Protein AF-0000000085121714 (afdb_homodimer)

Structure (mmCIF, N/CA/C/O backbone):
data_AF-0000000085121714-model_v1
#
loop_
_entity.id
_entity.type
_entity.pdbx_description
1 polymer 'DUF998 domain-containing protein'
#
loop_
_atom_site.group_PDB
_atom_site.id
_atom_site.type_symbol
_atom_site.label_atom_id
_atom_site.label_alt_id
_atom_site.label_comp_id
_atom_site.label_asym_id
_atom_site.label_entity_id
_atom_site.label_seq_id
_atom_site.pdbx_PDB_ins_code
_atom_site.Cartn_x
_atom_site.Cartn_y
_atom_site.Cartn_z
_atom_site.occupancy
_atom_site.B_iso_or_equiv
_atom_site.auth_seq_id
_atom_site.auth_comp_id
_atom_site.auth_asym_id
_atom_site.auth_atom_id
_atom_site.pdbx_PDB_model_num
ATOM 1 N N . MET A 1 1 ? -0.936 16 -0.662 1 91.62 1 MET A N 1
ATOM 2 C CA . MET A 1 1 ? -2.375 16.172 -0.835 1 91.62 1 MET A CA 1
ATOM 3 C C . MET A 1 1 ? -2.844 15.547 -2.146 1 91.62 1 MET A C 1
ATOM 5 O O . MET A 1 1 ? -3.908 14.93 -2.199 1 91.62 1 MET A O 1
ATOM 9 N N . MET A 1 2 ? -2.055 15.445 -3.131 1 93.56 2 MET A N 1
ATOM 10 C CA . MET A 1 2 ? -2.457 14.922 -4.438 1 93.56 2 MET A CA 1
ATOM 11 C C . MET A 1 2 ? -2.818 13.445 -4.348 1 93.56 2 MET A C 1
ATOM 13 O O . MET A 1 2 ? -3.848 13.023 -4.875 1 93.56 2 MET A O 1
ATOM 17 N N . LEU A 1 3 ? -2.064 12.688 -3.68 1 96.44 3 LEU A N 1
ATOM 18 C CA . LEU A 1 3 ? -2.32 11.258 -3.557 1 96.44 3 LEU A CA 1
ATOM 19 C C . LEU A 1 3 ? -3.598 11 -2.764 1 96.44 3 LEU A C 1
ATOM 21 O O . LEU A 1 3 ? -4.363 10.094 -3.09 1 96.44 3 LEU A O 1
ATOM 25 N N . ILE A 1 4 ? -3.83 11.758 -1.799 1 98.06 4 ILE A N 1
ATOM 26 C CA . ILE A 1 4 ? -5.008 11.609 -0.951 1 98.06 4 ILE A CA 1
ATOM 27 C C . ILE A 1 4 ? -6.266 11.938 -1.748 1 98.06 4 ILE A C 1
ATOM 29 O O . ILE A 1 4 ? -7.262 11.219 -1.677 1 98.06 4 ILE A O 1
ATOM 33 N N . LEU A 1 5 ? -6.211 12.992 -2.535 1 97.81 5 LEU A N 1
ATOM 34 C CA . LEU A 1 5 ? -7.344 13.367 -3.371 1 97.81 5 LEU A CA 1
ATOM 35 C C . LEU A 1 5 ? -7.59 12.328 -4.457 1 97.81 5 LEU A C 1
ATOM 37 O O . LEU A 1 5 ? -8.742 12.039 -4.797 1 97.81 5 LEU A O 1
ATOM 41 N N . ALA A 1 6 ? -6.523 11.82 -5.023 1 98.19 6 ALA A N 1
ATOM 42 C CA . ALA A 1 6 ? -6.66 10.734 -5.988 1 98.19 6 ALA A CA 1
ATOM 43 C C . ALA A 1 6 ? -7.352 9.523 -5.355 1 98.19 6 ALA A C 1
ATOM 45 O O . ALA A 1 6 ? -8.188 8.883 -5.992 1 98.19 6 ALA A O 1
ATOM 46 N N . ALA A 1 7 ? -6.953 9.242 -4.145 1 98.56 7 ALA A N 1
ATOM 47 C CA . ALA A 1 7 ? -7.566 8.133 -3.418 1 98.56 7 ALA A CA 1
ATOM 48 C C . ALA A 1 7 ? -9.062 8.359 -3.236 1 98.56 7 ALA A C 1
ATOM 50 O O . ALA A 1 7 ? -9.867 7.453 -3.457 1 98.56 7 ALA A O 1
ATOM 51 N N . LEU A 1 8 ? -9.438 9.547 -2.818 1 98.56 8 LEU A N 1
ATOM 52 C CA . LEU A 1 8 ? -10.852 9.875 -2.648 1 98.56 8 LEU A CA 1
ATOM 53 C C . LEU A 1 8 ? -11.609 9.711 -3.961 1 98.56 8 LEU A C 1
ATOM 55 O O . LEU A 1 8 ? -12.719 9.18 -3.975 1 98.56 8 LEU A O 1
ATOM 59 N N . LEU A 1 9 ? -11.016 10.164 -5 1 98.69 9 LEU A N 1
ATOM 60 C CA . LEU A 1 9 ? -11.625 10.031 -6.316 1 98.69 9 LEU A CA 1
ATOM 61 C C . LEU A 1 9 ? -11.805 8.562 -6.688 1 98.69 9 LEU A C 1
ATOM 63 O O . LEU A 1 9 ? -12.867 8.172 -7.184 1 98.69 9 LEU A O 1
ATOM 67 N N . MET A 1 10 ? -10.828 7.758 -6.465 1 98.81 10 MET A N 1
ATOM 68 C CA . MET A 1 10 ? -10.875 6.344 -6.824 1 98.81 10 MET A CA 1
ATOM 69 C C . MET A 1 10 ? -11.93 5.609 -6.004 1 98.81 10 MET A C 1
ATOM 71 O O . MET A 1 10 ? -12.672 4.777 -6.535 1 98.81 10 MET A O 1
ATOM 75 N N . VAL A 1 11 ? -12.023 5.926 -4.711 1 98.75 11 VAL A N 1
ATOM 76 C CA . VAL A 1 11 ? -13.039 5.336 -3.85 1 98.75 11 VAL A CA 1
ATOM 77 C C . VAL A 1 11 ? -14.43 5.754 -4.328 1 98.75 11 VAL A C 1
ATOM 79 O O . VAL A 1 11 ? -15.328 4.918 -4.441 1 98.75 11 VAL A O 1
ATOM 82 N N . THR A 1 12 ? -14.594 7.023 -4.676 1 98.88 12 THR A N 1
ATOM 83 C CA . THR A 1 12 ? -15.883 7.555 -5.109 1 98.88 12 THR A CA 1
ATOM 84 C C . THR A 1 12 ? -16.297 6.945 -6.449 1 98.88 12 THR A C 1
ATOM 86 O O . THR A 1 12 ? -17.453 6.555 -6.629 1 98.88 12 THR A O 1
ATOM 89 N N . VAL A 1 13 ? -15.375 6.863 -7.348 1 98.88 13 VAL A N 1
ATOM 90 C CA . VAL A 1 13 ? -15.656 6.277 -8.656 1 98.88 13 VAL A CA 1
ATOM 91 C C . VAL A 1 13 ? -16.016 4.801 -8.492 1 98.88 13 VAL A C 1
ATOM 93 O O . VAL A 1 13 ? -16.922 4.297 -9.156 1 98.88 13 VAL A O 1
ATOM 96 N N . SER A 1 14 ? -15.289 4.043 -7.637 1 98.88 14 SER A N 1
ATOM 97 C CA . SER A 1 14 ? -15.609 2.646 -7.355 1 98.88 14 SER A CA 1
ATOM 98 C C . SER A 1 14 ? -17.031 2.508 -6.812 1 98.88 14 SER A C 1
ATOM 100 O O . SER A 1 14 ? -17.781 1.618 -7.23 1 98.88 14 SER A O 1
ATOM 102 N N . ALA A 1 15 ? -17.375 3.398 -5.91 1 98.81 15 ALA A N 1
ATOM 103 C CA . ALA A 1 15 ? -18.703 3.377 -5.309 1 98.81 15 ALA A CA 1
ATOM 104 C C . ALA A 1 15 ? -19.781 3.645 -6.355 1 98.81 15 ALA A C 1
ATOM 106 O O . ALA A 1 15 ? -20.797 2.939 -6.414 1 98.81 15 ALA A O 1
ATOM 107 N N . LEU A 1 16 ? -19.547 4.645 -7.137 1 98.75 16 LEU A N 1
ATOM 108 C CA . LEU A 1 16 ? -20.516 4.996 -8.18 1 98.75 16 LEU A CA 1
ATOM 109 C C . LEU A 1 16 ? -20.672 3.859 -9.18 1 98.75 16 LEU A C 1
ATOM 111 O O . LEU A 1 16 ? -21.781 3.523 -9.578 1 98.75 16 LEU A O 1
ATOM 115 N N . LEU A 1 17 ? -19.562 3.287 -9.562 1 98.75 17 LEU A N 1
ATOM 116 C CA . LEU A 1 17 ? -19.594 2.172 -10.5 1 98.75 17 LEU A CA 1
ATOM 117 C C . LEU A 1 17 ? -20.375 0.998 -9.93 1 98.75 17 LEU A C 1
ATOM 119 O O . LEU A 1 17 ? -21.234 0.438 -10.609 1 98.75 17 LEU A O 1
ATOM 123 N N . ALA A 1 18 ? -20.078 0.591 -8.727 1 98.75 18 ALA A N 1
ATOM 124 C CA . ALA A 1 18 ? -20.766 -0.529 -8.094 1 98.75 18 ALA A CA 1
ATOM 125 C C . ALA A 1 18 ? -22.266 -0.231 -7.926 1 98.75 18 ALA A C 1
ATOM 127 O O . ALA A 1 18 ? -23.109 -1.103 -8.148 1 98.75 18 ALA A O 1
ATOM 128 N N . TYR A 1 19 ? -22.562 0.987 -7.543 1 98.56 19 TYR A N 1
ATOM 129 C CA . TYR A 1 19 ? -23.953 1.396 -7.328 1 98.56 19 TYR A CA 1
ATOM 130 C C . TYR A 1 19 ? -24.734 1.353 -8.625 1 98.56 19 TYR A C 1
ATOM 132 O O . TYR A 1 19 ? -25.844 0.795 -8.68 1 98.56 19 TYR A O 1
ATOM 140 N N . THR A 1 20 ? -24.188 1.951 -9.656 1 98.38 20 THR A N 1
ATOM 141 C CA . THR A 1 20 ? -24.891 2.059 -10.93 1 98.38 20 THR A CA 1
ATOM 142 C C . THR A 1 20 ? -25.062 0.686 -11.57 1 98.38 20 THR A C 1
ATOM 144 O O . THR A 1 20 ? -25.984 0.474 -12.359 1 98.38 20 THR A O 1
ATOM 147 N N . ARG A 1 21 ? -24.25 -0.31 -11.25 1 98.38 21 ARG A N 1
ATOM 148 C CA . ARG A 1 21 ? -24.344 -1.664 -11.789 1 98.38 21 ARG A CA 1
ATOM 149 C C . ARG A 1 21 ? -25.219 -2.547 -10.898 1 98.38 21 ARG A C 1
ATOM 151 O O . ARG A 1 21 ? -25.375 -3.738 -11.164 1 98.38 21 ARG A O 1
ATOM 158 N N . GLY A 1 22 ? -25.734 -1.967 -9.797 1 98.38 22 GLY A N 1
ATOM 159 C CA . GLY A 1 22 ? -26.625 -2.689 -8.906 1 98.38 22 GLY A CA 1
ATOM 160 C C . GLY A 1 22 ? -25.906 -3.703 -8.031 1 98.38 22 GLY A C 1
ATOM 161 O O . GLY A 1 22 ? -26.516 -4.66 -7.551 1 98.38 22 GLY A O 1
ATOM 162 N N . LEU A 1 23 ? -24.578 -3.523 -7.82 1 98.38 23 LEU A N 1
ATOM 163 C CA . LEU A 1 23 ? -23.766 -4.504 -7.113 1 98.38 23 LEU A CA 1
ATOM 164 C C . LEU A 1 23 ? -23.609 -4.125 -5.645 1 98.38 23 LEU A C 1
ATOM 166 O O . LEU A 1 23 ? -23.172 -4.945 -4.832 1 98.38 23 LEU A O 1
ATOM 170 N N . TRP A 1 24 ? -23.953 -2.953 -5.328 1 98.12 24 TRP A N 1
ATOM 171 C CA . TRP A 1 24 ? -23.625 -2.393 -4.023 1 98.12 24 TRP A CA 1
ATOM 172 C C . TRP A 1 24 ? -24.469 -1.155 -3.73 1 98.12 24 TRP A C 1
ATOM 174 O O . TRP A 1 24 ? -24.859 -0.431 -4.648 1 98.12 24 TRP A O 1
ATOM 184 N N . SER A 1 25 ? -24.781 -0.902 -2.543 1 98.38 25 SER A N 1
ATOM 185 C CA . SER A 1 25 ? -25.5 0.286 -2.098 1 98.38 25 SER A CA 1
ATOM 186 C C . SER A 1 25 ? -24.828 0.923 -0.889 1 98.38 25 SER A C 1
ATOM 188 O O . SER A 1 25 ? -24.406 0.223 0.038 1 98.38 25 SER A O 1
ATOM 190 N N . PRO A 1 26 ? -24.766 2.248 -0.904 1 97.94 26 PRO A N 1
ATOM 191 C CA . PRO A 1 26 ? -24.156 2.92 0.249 1 97.94 26 PRO A CA 1
ATOM 192 C C . PRO A 1 26 ? -25 2.791 1.516 1 97.94 26 PRO A C 1
ATOM 194 O O . PRO A 1 26 ? -24.469 2.906 2.625 1 97.94 26 PRO A O 1
ATOM 197 N N . TRP A 1 27 ? -26.234 2.547 1.36 1 97.62 27 TRP A N 1
ATOM 198 C CA . TRP A 1 27 ? -27.141 2.463 2.498 1 97.62 27 TRP A CA 1
ATOM 199 C C . TRP A 1 27 ? -26.969 1.146 3.244 1 97.62 27 TRP A C 1
ATOM 201 O O . TRP A 1 27 ? -27.031 1.106 4.477 1 97.62 27 TRP A O 1
ATOM 211 N N . HIS A 1 28 ? -26.703 0.068 2.615 1 97.56 28 HIS A N 1
ATOM 212 C CA . HIS A 1 28 ? -26.656 -1.251 3.236 1 97.56 28 HIS A CA 1
ATOM 213 C C . HIS A 1 28 ? -25.234 -1.781 3.301 1 97.56 28 HIS A C 1
ATOM 215 O O . HIS A 1 28 ? -24.938 -2.713 4.055 1 97.56 28 HIS A O 1
ATOM 221 N N . GLY A 1 29 ? -24.359 -1.196 2.588 1 97.88 29 GLY A N 1
ATOM 222 C CA . GLY A 1 29 ? -23.062 -1.803 2.404 1 97.88 29 GLY A CA 1
ATOM 223 C C . GLY A 1 29 ? -21.969 -1.133 3.223 1 97.88 29 GLY A C 1
ATOM 224 O O . GLY A 1 29 ? -22.25 -0.236 4.02 1 97.88 29 GLY A O 1
ATOM 225 N N . ALA A 1 30 ? -20.781 -1.691 3.135 1 98 30 ALA A N 1
ATOM 226 C CA . ALA A 1 30 ? -19.531 -1.128 3.629 1 98 30 ALA A CA 1
ATOM 227 C C . ALA A 1 30 ? -18.641 -0.68 2.477 1 98 30 ALA A C 1
ATOM 229 O O . ALA A 1 30 ? -18.672 -1.267 1.392 1 98 30 ALA A O 1
ATOM 230 N N . LEU A 1 31 ? -17.859 0.355 2.725 1 98.5 31 LEU A N 1
ATOM 231 C CA . LEU A 1 31 ? -16.922 0.751 1.677 1 98.5 31 LEU A CA 1
ATOM 232 C C . LEU A 1 31 ? -16 -0.405 1.305 1 98.5 31 LEU A C 1
ATOM 234 O O . LEU A 1 31 ? -15.664 -0.58 0.132 1 98.5 31 LEU A O 1
ATOM 238 N N . SER A 1 32 ? -15.602 -1.199 2.283 1 97.88 32 SER A N 1
ATOM 239 C CA . SER A 1 32 ? -14.656 -2.285 2.049 1 97.88 32 SER A CA 1
ATOM 240 C C . SER A 1 32 ? -15.266 -3.365 1.159 1 97.88 32 SER A C 1
ATOM 242 O O . SER A 1 32 ? -14.539 -4.188 0.593 1 97.88 32 SER A O 1
ATOM 244 N N . ASP A 1 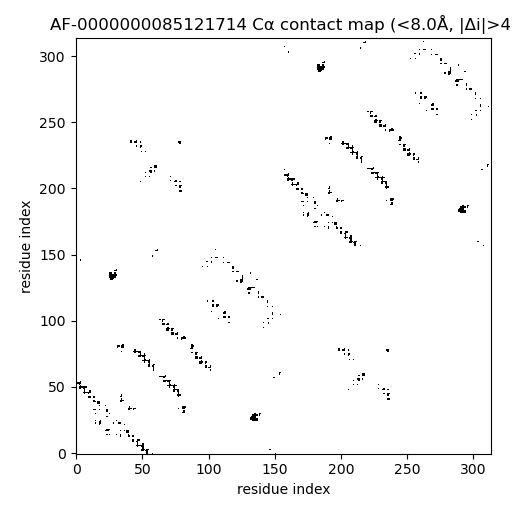33 ? -16.641 -3.41 0.97 1 98.56 33 ASP A N 1
ATOM 245 C CA . ASP A 1 33 ? -17.266 -4.281 -0.024 1 98.56 33 ASP A CA 1
ATOM 246 C C . ASP A 1 33 ? -16.688 -4.02 -1.416 1 98.56 33 ASP A C 1
ATOM 248 O O . ASP A 1 33 ? -16.562 -4.941 -2.219 1 98.56 33 ASP A O 1
ATOM 252 N N . LEU A 1 34 ? -16.406 -2.795 -1.667 1 98.69 34 LEU A N 1
ATOM 253 C CA . LEU A 1 34 ? -15.898 -2.377 -2.971 1 98.69 34 LEU A CA 1
ATOM 254 C C . LEU A 1 34 ? -14.539 -3.006 -3.254 1 98.69 34 LEU A C 1
ATOM 256 O O . LEU A 1 34 ? -14.109 -3.068 -4.41 1 98.69 34 LEU A O 1
ATOM 260 N N . GLY A 1 35 ? -13.883 -3.445 -2.182 1 98.44 35 GLY A N 1
ATOM 261 C CA . GLY A 1 35 ? -12.555 -4.023 -2.303 1 98.44 35 GLY A CA 1
ATOM 262 C C . GLY A 1 35 ? -12.57 -5.492 -2.67 1 98.44 35 GLY A C 1
ATOM 263 O O . GLY A 1 35 ? -11.523 -6.09 -2.918 1 98.44 35 GLY A O 1
ATOM 264 N N . VAL A 1 36 ? -13.766 -6.113 -2.752 1 98 36 VAL A N 1
ATOM 265 C CA . VAL A 1 36 ? -13.828 -7.531 -3.092 1 98 36 VAL A CA 1
ATOM 266 C C . VAL A 1 36 ? -14.781 -7.734 -4.266 1 98 36 VAL A C 1
ATOM 268 O O . VAL A 1 36 ? -14.898 -8.844 -4.793 1 98 36 VAL A O 1
ATOM 271 N N . ILE A 1 37 ? -15.477 -6.676 -4.695 1 98.19 37 ILE A N 1
ATOM 272 C CA . ILE A 1 37 ? -16.297 -6.715 -5.902 1 98.19 37 ILE A CA 1
ATOM 273 C C . ILE A 1 37 ? -15.391 -6.684 -7.137 1 98.19 37 ILE A C 1
ATOM 275 O O . ILE A 1 37 ? -14.562 -5.781 -7.285 1 98.19 37 ILE A O 1
ATOM 279 N N . GLN A 1 38 ? -15.562 -7.68 -7.996 1 97.25 38 GLN A N 1
ATOM 280 C CA . GLN A 1 38 ? -14.695 -7.887 -9.148 1 97.25 38 GLN A CA 1
ATOM 281 C C . GLN A 1 38 ? -14.547 -6.605 -9.961 1 97.25 38 GLN A C 1
ATOM 283 O O . GLN A 1 38 ? -13.445 -6.258 -10.383 1 97.25 38 GLN A O 1
ATOM 288 N N . GLU A 1 39 ? -15.586 -5.789 -10.148 1 97.88 39 GLU A N 1
ATOM 289 C CA . GLU A 1 39 ? -15.617 -4.617 -11.016 1 97.88 39 GLU A CA 1
ATOM 290 C C . GLU A 1 39 ? -14.852 -3.449 -10.398 1 97.88 39 GLU A C 1
ATOM 292 O O . GLU A 1 39 ? -14.367 -2.572 -11.117 1 97.88 39 GLU A O 1
ATOM 297 N N . THR A 1 40 ? -14.75 -3.508 -9.062 1 98.62 40 THR A N 1
ATOM 298 C CA . THR A 1 40 ? -14.258 -2.285 -8.438 1 98.62 40 THR A CA 1
ATOM 299 C C . THR A 1 40 ? -13 -2.566 -7.613 1 98.62 40 THR A C 1
ATOM 301 O O . THR A 1 40 ? -12.289 -1.64 -7.223 1 98.62 40 THR A O 1
ATOM 304 N N . ARG A 1 41 ? -12.672 -3.809 -7.32 1 98.12 41 ARG A N 1
ATOM 305 C CA . ARG A 1 41 ? -11.688 -4.164 -6.309 1 98.12 41 ARG A CA 1
ATOM 306 C C . ARG A 1 41 ? -10.32 -3.576 -6.645 1 98.12 41 ARG A C 1
ATOM 308 O O . ARG A 1 41 ? -9.625 -3.074 -5.762 1 98.12 41 ARG A O 1
ATOM 315 N N . LEU A 1 42 ? -9.93 -3.623 -7.91 1 98.12 42 LEU A N 1
ATOM 316 C CA . LEU A 1 42 ? -8.609 -3.1 -8.258 1 98.12 42 LEU A CA 1
ATOM 317 C C . LEU A 1 42 ? -8.547 -1.593 -8.031 1 98.12 42 LEU A C 1
ATOM 319 O O . LEU A 1 42 ? -7.617 -1.094 -7.398 1 98.12 42 LEU A O 1
ATOM 323 N N . LEU A 1 43 ? -9.492 -0.876 -8.578 1 98.56 43 LEU A N 1
ATOM 324 C CA . LEU A 1 43 ? -9.523 0.578 -8.469 1 98.56 43 LEU A CA 1
ATOM 325 C C . LEU A 1 43 ? -9.617 1.01 -7.012 1 98.56 43 LEU A C 1
ATOM 327 O O . LEU A 1 43 ? -8.875 1.89 -6.57 1 98.56 43 LEU A O 1
ATOM 331 N N . PHE A 1 44 ? -10.555 0.414 -6.254 1 98.88 44 PHE A N 1
ATOM 332 C CA . PHE A 1 44 ? -10.781 0.748 -4.852 1 98.88 44 PHE A CA 1
ATOM 333 C C . PHE A 1 44 ? -9.523 0.497 -4.023 1 98.88 44 PHE A C 1
ATOM 335 O O . PHE A 1 44 ? -9.055 1.385 -3.309 1 98.88 44 PHE A O 1
ATOM 342 N N . ASN A 1 45 ? -8.906 -0.664 -4.148 1 98.81 45 ASN A N 1
ATOM 343 C CA . ASN A 1 45 ? -7.766 -1.047 -3.324 1 98.81 45 ASN A CA 1
ATOM 344 C C . ASN A 1 45 ? -6.512 -0.265 -3.705 1 98.81 45 ASN A C 1
ATOM 346 O O . ASN A 1 45 ? -5.695 0.065 -2.842 1 98.81 45 ASN A O 1
ATOM 350 N N . THR A 1 46 ? -6.355 0.003 -5 1 98.69 46 THR A N 1
ATOM 351 C CA . THR A 1 46 ? -5.262 0.875 -5.418 1 98.69 46 THR A CA 1
ATOM 352 C C . THR A 1 46 ? -5.402 2.258 -4.789 1 98.69 46 THR A C 1
ATOM 354 O O . THR A 1 46 ? -4.414 2.848 -4.352 1 98.69 46 THR A O 1
ATOM 357 N N . GLY A 1 47 ? -6.621 2.75 -4.762 1 98.81 47 GLY A N 1
ATOM 358 C CA . GLY A 1 47 ? -6.883 4.027 -4.113 1 98.81 47 GLY A CA 1
ATOM 359 C C . GLY A 1 47 ? -6.523 4.031 -2.641 1 98.81 47 GLY A C 1
ATOM 360 O O . GLY A 1 47 ? -5.949 5 -2.141 1 98.81 47 GLY A O 1
ATOM 361 N N . LEU A 1 48 ? -6.84 2.973 -1.953 1 98.88 48 LEU A N 1
ATOM 362 C CA . LEU A 1 48 ? -6.527 2.895 -0.53 1 98.88 48 LEU A CA 1
ATOM 363 C C . LEU A 1 48 ? -5.02 2.93 -0.301 1 98.88 48 LEU A C 1
ATOM 365 O O . LEU A 1 48 ? -4.543 3.596 0.622 1 98.88 48 LEU A O 1
ATOM 369 N N . VAL A 1 49 ? -4.285 2.223 -1.116 1 98.81 49 VAL A N 1
ATOM 370 C CA . VAL A 1 49 ? -2.832 2.189 -0.969 1 98.81 49 VAL A CA 1
ATOM 371 C C . VAL A 1 49 ? -2.252 3.574 -1.25 1 98.81 49 VAL A C 1
ATOM 373 O O . VAL A 1 49 ? -1.437 4.082 -0.476 1 98.81 49 VAL A O 1
ATOM 376 N N . LEU A 1 50 ? -2.721 4.242 -2.307 1 98.56 50 LEU A N 1
ATOM 377 C CA . LEU A 1 50 ? -2.25 5.586 -2.635 1 98.56 50 LEU A CA 1
ATOM 378 C C . LEU A 1 50 ? -2.602 6.57 -1.527 1 98.56 50 LEU A C 1
ATOM 380 O O . LEU A 1 50 ? -1.773 7.398 -1.142 1 98.56 50 LEU A O 1
ATOM 384 N N . GLY A 1 51 ? -3.83 6.488 -1.109 1 98.75 51 GLY A N 1
ATOM 385 C CA . GLY A 1 51 ? -4.234 7.344 -0.003 1 98.75 51 GLY A CA 1
ATOM 386 C C . GLY A 1 51 ? -3.4 7.137 1.246 1 98.75 51 GLY A C 1
ATOM 387 O O . GLY A 1 51 ? -3.027 8.102 1.916 1 98.75 51 GLY A O 1
ATOM 388 N N . GLY A 1 52 ? -3.188 5.82 1.587 1 98.75 52 GLY A N 1
ATOM 389 C CA . GLY A 1 52 ? -2.328 5.512 2.719 1 98.75 52 GLY A CA 1
ATOM 390 C C . GLY A 1 52 ? -0.937 6.105 2.592 1 98.75 52 GLY A C 1
ATOM 391 O O . GLY A 1 52 ? -0.405 6.664 3.551 1 98.75 52 GLY A O 1
ATOM 392 N N . ILE A 1 53 ? -0.346 6.012 1.418 1 98.25 53 ILE A N 1
ATOM 393 C CA . ILE A 1 53 ? 0.958 6.609 1.153 1 98.25 53 ILE A CA 1
ATOM 394 C C . ILE A 1 53 ? 0.882 8.125 1.342 1 98.25 53 ILE A C 1
ATOM 396 O O . ILE A 1 53 ? 1.755 8.719 1.976 1 98.25 53 ILE A O 1
ATOM 400 N N . GLY A 1 54 ? -0.122 8.727 0.774 1 98.06 54 GLY A N 1
ATOM 401 C CA . GLY A 1 54 ? -0.292 10.164 0.925 1 98.06 54 GLY A CA 1
ATOM 402 C C . GLY A 1 54 ? -0.367 10.609 2.373 1 98.06 54 GLY A C 1
ATOM 403 O O . GLY A 1 54 ? 0.282 11.586 2.766 1 98.06 54 GLY A O 1
ATOM 404 N N . ILE A 1 55 ? -1.159 9.891 3.146 1 98.19 55 ILE A N 1
ATOM 405 C CA . ILE A 1 55 ? -1.337 10.242 4.551 1 98.19 55 ILE A CA 1
ATOM 406 C C . ILE A 1 55 ? -0.025 10.031 5.305 1 98.19 55 ILE A C 1
ATOM 408 O O . ILE A 1 55 ? 0.339 10.828 6.168 1 98.19 55 ILE A O 1
ATOM 412 N N . THR A 1 56 ? 0.699 8.992 5.016 1 97.44 56 THR A N 1
ATOM 413 C CA . THR A 1 56 ? 1.965 8.719 5.691 1 97.44 56 THR A CA 1
ATOM 414 C C . THR A 1 56 ? 2.994 9.797 5.359 1 97.44 56 THR A C 1
ATOM 416 O O . THR A 1 56 ? 3.783 10.195 6.215 1 97.44 56 THR A O 1
ATOM 419 N N . LEU A 1 57 ? 3.021 10.25 4.094 1 96.19 57 LEU A N 1
ATOM 420 C CA . LEU A 1 57 ? 3.928 11.328 3.715 1 96.19 57 LEU A CA 1
ATOM 421 C C . LEU A 1 57 ? 3.604 12.602 4.48 1 96.19 57 LEU A C 1
ATOM 423 O O . LEU A 1 57 ? 4.508 13.297 4.953 1 96.19 57 LEU A O 1
ATOM 427 N N . TYR A 1 58 ? 2.32 12.914 4.574 1 95.62 58 TYR A N 1
ATOM 428 C CA . TYR A 1 58 ? 1.888 14.039 5.395 1 95.62 58 TYR A CA 1
ATOM 429 C C . TYR A 1 58 ? 2.375 13.883 6.828 1 95.62 58 TYR A C 1
ATOM 431 O O . TYR A 1 58 ? 2.898 14.836 7.418 1 95.62 58 TYR A O 1
ATOM 439 N N . ALA A 1 59 ? 2.148 12.688 7.383 1 94.81 59 ALA A N 1
ATOM 440 C CA . ALA A 1 59 ? 2.533 12.406 8.766 1 94.81 59 ALA A CA 1
ATOM 441 C C . ALA A 1 59 ? 4.031 12.609 8.969 1 94.81 59 ALA A C 1
ATOM 443 O O . ALA A 1 59 ? 4.453 13.148 10 1 94.81 59 ALA A O 1
ATOM 444 N N . ALA A 1 60 ? 4.816 12.18 8.062 1 91.62 60 ALA A N 1
ATOM 445 C CA . ALA A 1 60 ? 6.27 12.289 8.156 1 91.62 60 ALA A CA 1
ATOM 446 C C . ALA A 1 60 ? 6.711 13.75 8.141 1 91.62 60 ALA A C 1
ATOM 448 O O . ALA A 1 60 ? 7.66 14.133 8.828 1 91.62 60 ALA A O 1
ATOM 449 N N . THR A 1 61 ? 6.066 14.492 7.34 1 87.94 61 THR A N 1
ATOM 450 C CA . THR A 1 61 ? 6.422 15.906 7.223 1 87.94 61 THR A CA 1
ATOM 451 C C . THR A 1 61 ? 6.059 16.656 8.492 1 87.94 61 THR A C 1
ATOM 453 O O . THR A 1 61 ? 6.746 17.609 8.875 1 87.94 61 THR A O 1
ATOM 456 N N . CYS A 1 62 ? 5.023 16.188 9.219 1 89.25 62 CYS A N 1
ATOM 457 C CA . CYS A 1 62 ? 4.488 16.953 10.344 1 89.25 62 CYS A CA 1
ATOM 458 C C . CYS A 1 62 ? 4.887 16.312 11.664 1 89.25 62 CYS A C 1
ATOM 460 O O . CYS A 1 62 ? 4.676 16.891 12.734 1 89.25 62 CYS A O 1
ATOM 462 N N . GLY A 1 63 ? 5.527 15.211 11.57 1 88.75 63 GLY A N 1
ATOM 463 C CA . GLY A 1 63 ? 5.797 14.477 12.805 1 88.75 63 GLY A CA 1
ATOM 464 C C . GLY A 1 63 ? 4.539 14.016 13.508 1 88.75 63 GLY A C 1
ATOM 465 O O . GLY A 1 63 ? 4.449 14.078 14.734 1 88.75 63 GLY A O 1
ATOM 466 N N . ALA A 1 64 ? 3.525 13.617 12.812 1 93.12 64 ALA A N 1
ATOM 467 C CA . ALA A 1 64 ? 2.213 13.258 13.352 1 93.12 64 ALA A CA 1
ATOM 468 C C . ALA A 1 64 ? 2.045 11.742 13.422 1 93.12 64 ALA A C 1
ATOM 470 O O . ALA A 1 64 ? 1.602 11.117 12.461 1 93.12 64 ALA A O 1
ATOM 471 N N . LEU A 1 65 ? 2.236 11.156 14.523 1 95.25 65 LEU A N 1
ATOM 472 C CA . LEU A 1 65 ? 2.285 9.711 14.703 1 95.25 65 LEU A CA 1
ATOM 473 C C . LEU A 1 65 ? 0.914 9.086 14.477 1 95.25 65 LEU A C 1
ATOM 475 O O . LEU A 1 65 ? 0.812 7.977 13.938 1 95.25 65 LEU A O 1
ATOM 479 N N . LEU A 1 66 ? -0.091 9.75 14.906 1 97.5 66 LEU A N 1
ATOM 480 C CA . LEU A 1 66 ? -1.438 9.211 14.734 1 97.5 66 LEU A CA 1
ATOM 481 C C . LEU A 1 66 ? -1.807 9.125 13.258 1 97.5 66 LEU A C 1
ATOM 483 O O . LEU A 1 66 ? -2.447 8.164 12.828 1 97.5 66 LEU A O 1
ATOM 487 N N . TRP A 1 67 ? -1.373 10.109 12.461 1 97.62 67 TRP A N 1
ATOM 488 C CA . TRP A 1 67 ? -1.602 10.055 11.023 1 97.62 67 TRP A CA 1
ATOM 489 C C . TRP A 1 67 ? -0.747 8.969 10.375 1 97.62 67 TRP A C 1
ATOM 491 O O . TRP A 1 67 ? -1.162 8.336 9.398 1 97.62 67 TRP A O 1
ATOM 501 N N . LEU A 1 68 ? 0.42 8.758 10.922 1 97.38 68 LEU A N 1
ATOM 502 C CA . LEU A 1 68 ? 1.247 7.656 10.43 1 97.38 68 LEU A CA 1
ATOM 503 C C . LEU A 1 68 ? 0.538 6.32 10.602 1 97.38 68 LEU A C 1
ATOM 505 O O . LEU A 1 68 ? 0.534 5.488 9.695 1 97.38 68 LEU A O 1
ATOM 509 N N . ALA A 1 69 ? -0.046 6.133 11.742 1 98.12 69 ALA A N 1
ATOM 510 C CA . ALA A 1 69 ? -0.799 4.91 12.016 1 98.12 69 ALA A CA 1
ATOM 511 C C . ALA A 1 69 ? -2.002 4.789 11.078 1 98.12 69 ALA A C 1
ATOM 513 O O . ALA A 1 69 ? -2.266 3.719 10.531 1 98.12 69 ALA A O 1
ATOM 514 N N . ALA A 1 70 ? -2.695 5.883 10.898 1 98.62 70 ALA A N 1
ATOM 515 C CA . ALA A 1 70 ? -3.869 5.895 10.031 1 98.62 70 ALA A CA 1
ATOM 516 C C . ALA A 1 70 ? -3.486 5.59 8.586 1 98.62 70 ALA A C 1
ATOM 518 O O . ALA A 1 70 ? -4.113 4.75 7.934 1 98.62 70 ALA A O 1
ATOM 519 N N . GLY A 1 71 ? -2.439 6.27 8.133 1 98.62 71 GLY A N 1
ATOM 520 C CA . GLY A 1 71 ? -2.006 6.074 6.758 1 98.62 71 GLY A CA 1
ATOM 521 C C . GLY A 1 71 ? -1.515 4.668 6.48 1 98.62 71 GLY A C 1
ATOM 522 O O . GLY A 1 71 ? -1.848 4.078 5.449 1 98.62 71 GLY A O 1
ATOM 523 N N . THR A 1 72 ? -0.708 4.121 7.398 1 98.5 72 THR A N 1
ATOM 524 C CA . THR A 1 72 ? -0.21 2.758 7.246 1 98.5 72 THR A CA 1
ATOM 525 C C . THR A 1 72 ? -1.361 1.756 7.258 1 98.5 72 THR A C 1
ATOM 527 O O . THR A 1 72 ? -1.399 0.836 6.441 1 98.5 72 THR A O 1
ATOM 530 N N . SER A 1 73 ? -2.295 1.918 8.164 1 98.81 73 SER A N 1
ATOM 531 C CA . SER A 1 73 ? -3.453 1.034 8.242 1 98.81 73 SER A CA 1
ATOM 532 C C . SER A 1 73 ? -4.277 1.093 6.961 1 98.81 73 SER A C 1
ATOM 534 O O . SER A 1 73 ? -4.695 0.058 6.438 1 98.81 73 SER A O 1
ATOM 536 N N . LEU A 1 74 ? -4.484 2.291 6.465 1 98.88 74 LEU A N 1
ATOM 537 C CA . LEU A 1 74 ? -5.266 2.455 5.242 1 98.88 74 LEU A CA 1
ATOM 538 C C . LEU A 1 74 ? -4.605 1.734 4.07 1 98.88 74 LEU A C 1
ATOM 540 O O . LEU A 1 74 ? -5.277 1.042 3.305 1 98.88 74 LEU A O 1
ATOM 544 N N . ALA A 1 75 ? -3.314 1.905 3.92 1 98.81 75 ALA A N 1
ATOM 545 C CA . ALA A 1 75 ? -2.59 1.232 2.844 1 98.81 75 ALA A CA 1
ATOM 546 C C . ALA A 1 75 ? -2.709 -0.284 2.965 1 98.81 75 ALA A C 1
ATOM 548 O O . ALA A 1 75 ? -2.92 -0.979 1.969 1 98.81 75 ALA A O 1
ATOM 549 N N . LEU A 1 76 ? -2.615 -0.78 4.16 1 98.81 76 LEU A N 1
ATOM 550 C CA . LEU A 1 76 ? -2.66 -2.221 4.383 1 98.81 76 LEU A CA 1
ATOM 551 C C . LEU A 1 76 ? -4.055 -2.771 4.105 1 98.81 76 LEU A C 1
ATOM 553 O O . LEU A 1 76 ? -4.195 -3.91 3.652 1 98.81 76 LEU A O 1
ATOM 557 N N . ILE A 1 77 ? -5.031 -2.002 4.332 1 98.75 77 ILE A N 1
ATOM 558 C CA . ILE A 1 77 ? -6.395 -2.42 4.027 1 98.75 77 ILE A CA 1
ATOM 559 C C . ILE A 1 77 ? -6.531 -2.691 2.531 1 98.75 77 ILE A C 1
ATOM 561 O O . ILE A 1 77 ? -7.301 -3.564 2.119 1 98.75 77 ILE A O 1
ATOM 565 N N . GLY A 1 78 ? -5.77 -2.012 1.717 1 98.31 78 GLY A N 1
ATOM 566 C CA . GLY A 1 78 ? -5.805 -2.23 0.279 1 98.31 78 GLY A CA 1
ATOM 567 C C . GLY A 1 78 ? -5.379 -3.631 -0.121 1 98.31 78 GLY A C 1
ATOM 568 O O . GLY A 1 78 ? -5.746 -4.113 -1.195 1 98.31 78 GLY A O 1
ATOM 569 N N . VAL A 1 79 ? -4.652 -4.285 0.736 1 97.62 79 VAL A N 1
ATOM 570 C CA . VAL A 1 79 ? -4.164 -5.629 0.435 1 97.62 79 VAL A CA 1
ATOM 571 C C . VAL A 1 79 ? -4.891 -6.648 1.305 1 97.62 79 VAL A C 1
ATOM 573 O O . VAL A 1 79 ? -5.152 -7.773 0.866 1 97.62 79 VAL A O 1
ATOM 576 N N . VAL A 1 80 ? -5.105 -6.262 2.551 1 98.12 80 VAL A N 1
ATOM 577 C CA . VAL A 1 80 ? -5.848 -7.113 3.471 1 98.12 80 VAL A CA 1
ATOM 578 C C . VAL A 1 80 ? -7.344 -6.828 3.346 1 98.12 80 VAL A C 1
ATOM 580 O O . VAL A 1 80 ? -7.926 -6.145 4.195 1 98.12 80 VAL A O 1
ATOM 583 N N . THR A 1 81 ? -7.934 -7.398 2.348 1 97.81 81 THR A N 1
ATOM 584 C CA . THR A 1 81 ? -9.328 -7.102 2.037 1 97.81 81 THR A CA 1
ATOM 585 C C . THR A 1 81 ? -10.266 -7.785 3.031 1 97.81 81 THR A C 1
ATOM 587 O O . THR A 1 81 ? -9.805 -8.414 3.988 1 97.81 81 THR A O 1
ATOM 590 N N . GLU A 1 82 ? -11.523 -7.574 2.793 1 96.56 82 GLU A N 1
ATOM 591 C CA . GLU A 1 82 ? -12.508 -8.07 3.75 1 96.56 82 GLU A CA 1
ATOM 592 C C . GLU A 1 82 ? -12.57 -9.594 3.742 1 96.56 82 GLU A C 1
ATOM 594 O O . GLU A 1 82 ? -13.109 -10.203 4.668 1 96.56 82 GLU A O 1
ATOM 599 N N . ASP A 1 83 ? -11.945 -10.227 2.67 1 94.88 83 ASP A N 1
ATOM 600 C CA . ASP A 1 83 ? -11.828 -11.68 2.66 1 94.88 83 ASP A CA 1
ATOM 601 C C . ASP A 1 83 ? -11.031 -12.172 3.867 1 94.88 83 ASP A C 1
ATOM 603 O O . ASP A 1 83 ? -11.164 -13.328 4.273 1 94.88 83 ASP A O 1
ATOM 607 N N . TYR A 1 84 ? -10.18 -11.328 4.363 1 95.75 84 TYR A N 1
ATOM 608 C CA . TYR A 1 84 ? -9.453 -11.609 5.598 1 95.75 84 TYR A CA 1
ATOM 609 C C . TYR A 1 84 ? -10.133 -10.945 6.789 1 95.75 84 TYR A C 1
ATOM 611 O O . TYR A 1 84 ? -9.711 -9.875 7.234 1 95.75 84 TYR A O 1
ATOM 619 N N . THR A 1 85 ? -11.078 -11.531 7.359 1 95.44 85 THR A N 1
ATOM 620 C CA . THR A 1 85 ? -12.078 -10.969 8.258 1 95.44 85 THR A CA 1
ATOM 621 C C . THR A 1 85 ? -11.414 -10.273 9.445 1 95.44 85 THR A C 1
ATOM 623 O O . THR A 1 85 ? -11.352 -9.039 9.492 1 95.44 85 THR A O 1
ATOM 626 N N . THR A 1 86 ? -10.75 -10.992 10.32 1 96.88 86 THR A N 1
ATOM 627 C CA . THR A 1 86 ? -10.234 -10.438 11.57 1 96.88 86 THR A CA 1
ATOM 628 C C . THR A 1 86 ? -9.125 -9.422 11.289 1 96.88 86 THR A C 1
ATOM 630 O O . THR A 1 86 ? -9.18 -8.289 11.766 1 96.88 86 THR A O 1
ATOM 633 N N . PRO A 1 87 ? -8.133 -9.781 10.445 1 97.31 87 PRO A N 1
ATOM 634 C CA . PRO A 1 87 ? -7.094 -8.789 10.172 1 97.31 87 PRO A CA 1
ATOM 635 C C . PRO A 1 87 ? -7.645 -7.512 9.547 1 97.31 87 PRO A C 1
ATOM 637 O O . PRO A 1 87 ? -7.203 -6.41 9.883 1 97.31 87 PRO A O 1
ATOM 640 N N . HIS A 1 88 ? -8.586 -7.676 8.633 1 97.62 88 HIS A N 1
ATOM 641 C CA . HIS A 1 88 ? -9.188 -6.52 7.984 1 97.62 88 HIS A CA 1
ATOM 642 C C . HIS A 1 88 ? -9.898 -5.629 9 1 97.62 88 HIS A C 1
ATOM 644 O O . HIS A 1 88 ? -9.734 -4.406 8.969 1 9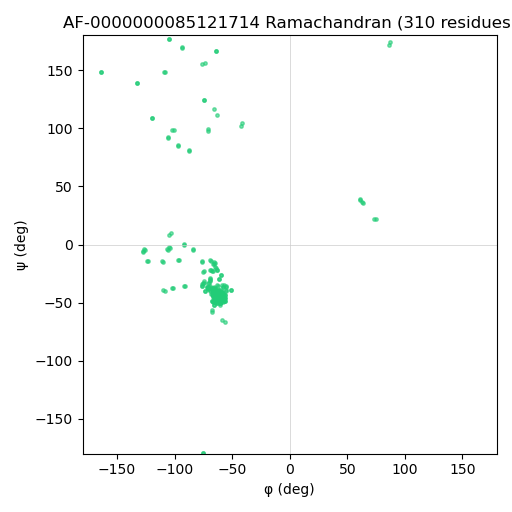7.62 88 HIS A O 1
ATOM 650 N N . PHE A 1 89 ? -10.617 -6.25 9.875 1 97.31 89 PHE A N 1
ATOM 651 C CA . PHE A 1 89 ? -11.359 -5.508 10.891 1 97.31 89 PHE A CA 1
ATOM 652 C C . PHE A 1 89 ? -10.414 -4.719 11.781 1 97.31 89 PHE A C 1
ATOM 654 O O . PHE A 1 89 ? -10.672 -3.555 12.102 1 97.31 89 PHE A O 1
ATOM 661 N N . LEU A 1 90 ? -9.344 -5.297 12.203 1 98.06 90 LEU A N 1
ATOM 662 C CA . LEU A 1 90 ? -8.383 -4.645 13.086 1 98.06 90 LEU A CA 1
ATOM 663 C C . LEU A 1 90 ? -7.711 -3.467 12.383 1 98.06 90 LEU A C 1
ATOM 665 O O . LEU A 1 90 ? -7.488 -2.42 13 1 98.06 90 LEU A O 1
ATOM 669 N N . LEU A 1 91 ? -7.379 -3.637 11.148 1 98.56 91 LEU A N 1
ATOM 670 C CA . LEU A 1 91 ? -6.777 -2.551 10.375 1 98.56 91 LEU A CA 1
ATOM 671 C C . LEU A 1 91 ? -7.77 -1.409 10.18 1 98.56 91 LEU A C 1
ATOM 673 O O . LEU A 1 91 ? -7.402 -0.237 10.281 1 98.56 91 LEU A O 1
ATOM 677 N N . ALA A 1 92 ? -9.023 -1.774 9.891 1 98 92 ALA A N 1
ATOM 678 C CA . ALA A 1 92 ? -10.062 -0.755 9.742 1 98 92 ALA A CA 1
ATOM 679 C C . ALA A 1 92 ? -10.258 0.02 11.039 1 98 92 ALA A C 1
ATOM 681 O O . ALA A 1 92 ? -10.352 1.25 11.031 1 98 92 ALA A O 1
ATOM 682 N N . LEU A 1 93 ? -10.297 -0.698 12.102 1 97.56 93 LEU A N 1
ATOM 683 C CA . LEU A 1 93 ? -10.414 -0.07 13.414 1 97.56 93 LEU A CA 1
ATOM 684 C C . LEU A 1 93 ? -9.25 0.874 13.672 1 97.56 93 LEU A C 1
ATOM 686 O O . LEU A 1 93 ? -9.445 1.997 14.141 1 97.56 93 LEU A O 1
ATOM 690 N N . ALA A 1 94 ? -8.078 0.456 13.422 1 98.5 94 ALA A N 1
ATOM 691 C CA . ALA A 1 94 ? -6.887 1.275 13.609 1 98.5 94 ALA A CA 1
ATOM 692 C C . ALA A 1 94 ? -6.953 2.545 12.766 1 98.5 94 ALA A C 1
ATOM 694 O O . ALA A 1 94 ? -6.582 3.625 13.227 1 98.5 94 ALA A O 1
ATOM 695 N N . PHE A 1 95 ? -7.414 2.428 11.555 1 98.62 95 PHE A N 1
ATOM 696 C CA . PHE A 1 95 ? -7.508 3.568 10.648 1 98.62 95 PHE A CA 1
ATOM 697 C C . PHE A 1 95 ? -8.484 4.609 11.188 1 98.62 95 PHE A C 1
ATOM 699 O O . PHE A 1 95 ? -8.141 5.789 11.305 1 98.62 95 PHE A O 1
ATOM 706 N N . PHE A 1 96 ? -9.633 4.152 11.539 1 97.75 96 PHE A N 1
ATOM 707 C CA . PHE A 1 96 ? -10.664 5.102 11.945 1 97.75 96 PHE A CA 1
ATOM 708 C C . PHE A 1 96 ? -10.359 5.68 13.328 1 97.75 96 PHE A C 1
ATOM 710 O O . PHE A 1 96 ? -10.539 6.875 13.555 1 97.75 96 PHE A O 1
ATOM 717 N N . VAL A 1 97 ? -9.891 4.902 14.25 1 97.19 97 VAL A N 1
ATOM 718 C CA . VAL A 1 97 ? -9.602 5.379 15.602 1 97.19 97 VAL A CA 1
ATOM 719 C C . VAL A 1 97 ? -8.438 6.363 15.562 1 97.19 97 VAL A C 1
ATOM 721 O O . VAL A 1 97 ? -8.523 7.453 16.125 1 97.19 97 VAL A O 1
ATOM 724 N N . SER A 1 98 ? -7.387 5.98 14.891 1 98 98 SER A N 1
ATOM 725 C CA . SER A 1 98 ? -6.242 6.883 14.805 1 98 98 SER A CA 1
ATOM 726 C C . SER A 1 98 ? -6.59 8.148 14.023 1 98 98 SER A C 1
ATOM 728 O O . SER A 1 98 ? -6.145 9.242 14.375 1 98 98 SER A O 1
ATOM 730 N N . GLY A 1 99 ? -7.375 7.965 12.953 1 97 99 GLY A N 1
ATOM 731 C CA . GLY A 1 99 ? -7.801 9.133 12.195 1 97 99 GLY A CA 1
ATOM 732 C C . GLY A 1 99 ? -8.625 10.109 13.023 1 97 99 GLY A C 1
ATOM 733 O O . GLY A 1 99 ? -8.406 11.32 12.961 1 97 99 GLY A O 1
ATOM 734 N N . PHE A 1 100 ? -9.508 9.609 13.781 1 96.12 100 PHE A N 1
ATOM 735 C CA . PHE A 1 100 ? -10.312 10.453 14.656 1 96.12 100 PHE A CA 1
ATOM 736 C C . PHE A 1 100 ? -9.438 11.125 15.711 1 96.12 100 PHE A C 1
ATOM 738 O O . PHE A 1 100 ? -9.547 12.336 15.938 1 96.12 100 PHE A O 1
ATOM 745 N N . ALA A 1 101 ? -8.625 10.367 16.359 1 95.56 101 ALA A N 1
ATOM 746 C CA . ALA A 1 101 ? -7.746 10.914 17.391 1 95.56 101 ALA A CA 1
ATOM 747 C C . ALA A 1 101 ? -6.852 12.016 16.828 1 95.56 101 ALA A C 1
ATOM 749 O O . ALA A 1 101 ? -6.668 13.055 17.453 1 95.56 101 ALA A O 1
ATOM 750 N N . ALA A 1 102 ? -6.359 11.742 15.68 1 95.5 102 ALA A N 1
ATOM 751 C CA . ALA A 1 102 ? -5.508 12.727 15.016 1 95.5 102 ALA A CA 1
ATOM 752 C C . ALA A 1 102 ? -6.289 14 14.703 1 95.5 102 ALA A C 1
ATOM 754 O O . ALA A 1 102 ? -5.805 15.109 14.953 1 95.5 102 ALA A O 1
ATOM 755 N N . SER A 1 103 ? -7.453 13.828 14.164 1 94 103 SER A N 1
ATOM 756 C CA . SER A 1 103 ? -8.281 14.977 13.797 1 94 103 SER A CA 1
ATOM 757 C C . SER A 1 103 ? -8.656 15.805 15.023 1 94 103 SER A C 1
ATOM 759 O O . SER A 1 103 ? -8.617 17.031 14.977 1 94 103 SER A O 1
ATOM 761 N N . LEU A 1 104 ? -8.938 15.195 16.078 1 91.31 104 LEU A N 1
ATOM 762 C CA . LEU A 1 104 ? -9.305 15.883 17.312 1 91.31 104 LEU A CA 1
ATOM 763 C C . LEU A 1 104 ? -8.109 16.609 17.906 1 91.31 104 LEU A C 1
ATOM 765 O O . LEU A 1 104 ? -8.258 17.688 18.5 1 91.31 104 LEU A O 1
ATOM 769 N N . SER A 1 105 ? -7.008 16.047 17.781 1 91.31 105 SER A N 1
ATOM 770 C CA . SER A 1 105 ? -5.793 16.625 18.344 1 91.31 105 SER A CA 1
ATOM 771 C C . SER A 1 105 ? -5.305 17.797 17.5 1 91.31 105 SER A C 1
ATOM 773 O O . SER A 1 105 ? -4.805 18.797 18.047 1 91.31 105 SER A O 1
ATOM 775 N N . GLU A 1 106 ? -5.512 17.703 16.25 1 90.56 106 GLU A N 1
ATOM 776 C CA . GLU A 1 106 ? -4.879 18.688 15.375 1 90.56 106 GLU A CA 1
ATOM 777 C C . GLU A 1 106 ? -5.867 19.75 14.938 1 90.56 106 GLU A C 1
ATOM 779 O O . GLU A 1 106 ? -5.477 20.891 14.656 1 90.56 106 GLU A O 1
ATOM 784 N N . CYS A 1 107 ? -7.031 19.359 14.703 1 90.12 107 CYS A N 1
ATOM 785 C CA . CYS A 1 107 ? -8.047 20.297 14.219 1 90.12 107 CYS A CA 1
ATOM 786 C C . CYS A 1 107 ? -9.031 20.641 15.328 1 90.12 107 CYS A C 1
ATOM 788 O O . CYS A 1 107 ? -10.117 20.078 15.406 1 90.12 107 CYS A O 1
ATOM 790 N N . ARG A 1 108 ? -8.688 21.766 16.031 1 87.94 108 ARG A N 1
ATOM 791 C CA . ARG A 1 108 ? -9.383 22.062 17.266 1 87.94 108 ARG A CA 1
ATOM 792 C C . ARG A 1 108 ? -10.383 23.203 17.062 1 87.94 108 ARG A C 1
ATOM 794 O O . ARG A 1 108 ? -11.039 23.641 18.016 1 87.94 108 ARG A O 1
ATOM 801 N N . THR A 1 109 ? -10.594 23.609 15.953 1 90.56 109 THR A N 1
ATOM 802 C CA . THR A 1 109 ? -11.562 24.672 15.734 1 90.56 109 THR A CA 1
ATOM 803 C C . THR A 1 109 ? -12.984 24.156 15.891 1 90.56 109 THR A C 1
ATOM 805 O O . THR A 1 109 ? -13.242 22.969 15.68 1 90.56 109 THR A O 1
ATOM 808 N N . PRO A 1 110 ? -13.875 25.031 16.188 1 91.62 110 PRO A N 1
ATOM 809 C CA . PRO A 1 110 ? -15.242 24.609 16.5 1 91.62 110 PRO A CA 1
ATOM 810 C C . PRO A 1 110 ? -15.898 23.844 15.367 1 91.62 110 PRO A C 1
ATOM 812 O O . PRO A 1 110 ? -16.516 22.797 15.602 1 91.62 110 PRO A O 1
ATOM 815 N N . PRO A 1 111 ? -15.898 24.219 14.117 1 91.88 111 PRO A N 1
ATOM 816 C CA . PRO A 1 111 ? -16.547 23.453 13.055 1 91.88 111 PRO A CA 1
ATOM 817 C C . PRO A 1 111 ? -16.047 22 12.992 1 91.88 111 PRO A C 1
ATOM 819 O O . PRO A 1 111 ? -16.844 21.094 12.781 1 91.88 111 PRO A O 1
ATOM 822 N N . TYR A 1 112 ? -14.789 21.797 13.18 1 92.12 112 TYR A N 1
ATOM 823 C CA . TYR A 1 112 ? -14.234 20.453 13.117 1 92.12 112 TYR A CA 1
ATOM 824 C C . TYR A 1 112 ? -14.672 19.625 14.328 1 92.12 112 TYR A C 1
ATOM 826 O O . TYR A 1 112 ? -14.953 18.438 14.211 1 92.12 112 TYR A O 1
ATOM 834 N N . ARG A 1 113 ? -14.727 20.281 15.469 1 91.62 113 ARG A N 1
ATOM 835 C CA . ARG A 1 113 ? -15.172 19.578 16.672 1 91.62 113 ARG A CA 1
ATOM 836 C C . ARG A 1 113 ? -16.641 19.172 16.562 1 91.62 113 ARG A C 1
ATOM 838 O O . ARG A 1 113 ? -17.016 18.078 16.969 1 91.62 113 ARG A O 1
ATOM 845 N N . ILE A 1 114 ? -17.359 20.047 16.016 1 94.12 114 ILE A N 1
ATOM 846 C CA . ILE A 1 114 ? -18.781 19.766 15.812 1 94.12 114 ILE A CA 1
ATOM 847 C C . ILE A 1 114 ? -18.953 18.609 14.82 1 94.12 114 ILE A C 1
ATOM 849 O O . ILE A 1 114 ? -19.734 17.688 15.047 1 94.12 114 ILE A O 1
ATOM 853 N N . LEU A 1 115 ? -18.234 18.656 13.727 1 94.56 115 LEU A N 1
ATOM 854 C CA . LEU A 1 115 ? -18.297 17.594 12.719 1 94.56 115 LEU A CA 1
ATOM 855 C C . LEU A 1 115 ? -17.859 16.25 13.305 1 94.56 115 LEU A C 1
ATOM 857 O O . LEU A 1 115 ? -18.484 15.227 13.047 1 94.56 115 LEU A O 1
ATOM 861 N N . ALA A 1 116 ? -16.781 16.312 14.055 1 94.06 116 ALA A N 1
ATOM 862 C CA . ALA A 1 116 ? -16.297 15.086 14.688 1 94.06 116 ALA A CA 1
ATOM 863 C C . ALA A 1 116 ? -17.344 14.508 15.633 1 94.06 116 ALA A C 1
ATOM 865 O O . ALA A 1 116 ? -17.578 13.297 15.648 1 94.06 116 ALA A O 1
ATOM 866 N N . ALA A 1 117 ? -17.953 15.359 16.453 1 92.88 117 ALA A N 1
ATOM 867 C CA . ALA A 1 117 ? -19 14.93 17.375 1 92.88 117 ALA A CA 1
ATOM 868 C C . ALA A 1 117 ? -20.188 14.328 16.625 1 92.88 117 ALA A C 1
ATOM 870 O O . ALA A 1 117 ? -20.734 13.297 17.031 1 92.88 117 ALA A O 1
ATOM 871 N N . ALA A 1 118 ? -20.562 14.992 15.594 1 96.5 118 ALA A N 1
ATOM 872 C CA . ALA A 1 118 ? -21.656 14.5 14.773 1 96.5 118 ALA A CA 1
ATOM 873 C C . ALA A 1 118 ? -21.359 13.117 14.211 1 96.5 118 ALA A C 1
ATOM 875 O O . ALA A 1 118 ? -22.234 12.258 14.133 1 96.5 118 ALA A O 1
ATOM 876 N N . LEU A 1 119 ? -20.172 12.898 13.812 1 97 119 LEU A N 1
ATOM 877 C CA . LEU A 1 119 ? -19.766 11.617 13.25 1 97 119 LEU A CA 1
ATOM 878 C C . LEU A 1 119 ? -19.75 10.531 14.328 1 97 119 LEU A C 1
ATOM 880 O O . LEU A 1 119 ? -20.094 9.383 14.062 1 97 119 LEU A O 1
ATOM 884 N N . VAL A 1 120 ? -19.297 10.859 15.516 1 94.12 120 VAL A N 1
ATOM 885 C CA . VAL A 1 120 ? -19.344 9.922 16.625 1 94.12 120 VAL A CA 1
ATOM 886 C C . VAL A 1 120 ? -20.781 9.508 16.906 1 94.12 120 VAL A C 1
ATOM 888 O O . VAL A 1 120 ? -21.078 8.328 17.109 1 94.12 120 VAL A O 1
ATOM 891 N N . ILE A 1 121 ? -21.656 10.469 16.891 1 96.12 121 ILE A N 1
ATOM 892 C CA . ILE A 1 121 ? -23.078 10.195 17.078 1 96.12 121 ILE A CA 1
ATOM 893 C C . ILE A 1 121 ? -23.562 9.266 15.969 1 96.12 121 ILE A C 1
ATOM 895 O O . ILE A 1 121 ? -24.312 8.32 16.234 1 96.12 121 ILE A O 1
ATOM 899 N N . LEU A 1 122 ? -23.156 9.516 14.766 1 97.69 122 LEU A N 1
ATOM 900 C CA . LEU A 1 122 ? -23.562 8.688 13.633 1 97.69 122 LEU A CA 1
ATOM 901 C C . LEU A 1 122 ? -23.078 7.254 13.812 1 97.69 122 LEU A C 1
ATOM 903 O O . LEU A 1 122 ? -23.812 6.309 13.516 1 97.69 122 LEU A O 1
ATOM 907 N N . TRP A 1 123 ? -21.891 7.07 14.227 1 96.94 123 TRP A N 1
ATOM 908 C CA . TRP A 1 123 ? -21.359 5.734 14.484 1 96.94 123 TRP A CA 1
ATOM 909 C C . TRP A 1 123 ? -22.141 5.051 15.602 1 96.94 123 TRP A C 1
ATOM 911 O O . TRP A 1 123 ? -22.422 3.854 15.531 1 96.94 123 TRP A O 1
ATOM 921 N N . ILE A 1 124 ? -22.469 5.781 16.672 1 96.06 124 ILE A N 1
ATOM 922 C CA . ILE A 1 124 ? -23.266 5.238 17.766 1 96.06 124 ILE A CA 1
ATOM 923 C C . ILE A 1 124 ? -24.641 4.812 17.234 1 96.06 124 ILE A C 1
ATOM 925 O O . ILE A 1 124 ? -25.125 3.73 17.578 1 96.06 124 ILE A O 1
ATOM 929 N N . LEU A 1 125 ? -25.25 5.641 16.438 1 97.44 125 LEU A N 1
ATOM 930 C CA . LEU A 1 125 ? -26.547 5.328 15.852 1 97.44 125 LEU A CA 1
ATOM 931 C C . LEU A 1 125 ? -26.469 4.051 15.016 1 97.44 125 LEU A C 1
ATOM 933 O O . LEU A 1 125 ? -27.375 3.221 15.062 1 97.44 125 LEU A O 1
ATOM 937 N N . HIS A 1 126 ? -25.438 3.896 14.172 1 96.44 126 HIS A N 1
ATOM 938 C CA . HIS A 1 126 ? -25.25 2.688 13.383 1 96.44 126 HIS A CA 1
ATOM 939 C C . HIS A 1 126 ? -25.109 1.459 14.281 1 96.44 126 HIS A C 1
ATOM 941 O O . HIS A 1 126 ? -25.797 0.453 14.062 1 96.44 126 HIS A O 1
ATOM 947 N N . PHE A 1 127 ? -24.281 1.537 15.344 1 95.69 127 PHE A N 1
ATOM 948 C CA . PHE A 1 127 ? -23.969 0.369 16.156 1 95.69 127 PHE A CA 1
ATOM 949 C C . PHE A 1 127 ? -25.156 0.004 17.047 1 95.69 127 PHE A C 1
ATOM 951 O O . PHE A 1 127 ? -25.359 -1.171 17.359 1 95.69 127 PHE A O 1
ATOM 958 N N . THR A 1 128 ? -25.922 0.974 17.5 1 96.44 128 THR A N 1
ATOM 959 C CA . THR A 1 128 ? -27 0.729 18.453 1 96.44 128 THR A CA 1
ATOM 960 C C . THR A 1 128 ? -28.312 0.44 17.734 1 96.44 128 THR A C 1
ATOM 962 O O . THR A 1 128 ? -29.078 -0.441 18.141 1 96.44 128 THR A O 1
ATOM 965 N N . PHE A 1 129 ? -28.562 1.096 16.578 1 97.12 129 PHE A N 1
ATOM 966 C CA . PHE A 1 129 ? -29.891 1.037 15.969 1 97.12 129 PHE A CA 1
ATOM 967 C C . PHE A 1 129 ? -29.781 0.581 14.523 1 97.12 129 PHE A C 1
ATOM 969 O O . PHE A 1 129 ? -30.812 0.43 13.844 1 97.12 129 PHE A O 1
ATOM 976 N N . ARG A 1 130 ? -28.547 0.406 14.039 1 97 130 ARG A N 1
ATOM 977 C CA . ARG A 1 130 ? -28.344 0.044 12.641 1 97 130 ARG A CA 1
ATOM 978 C C . ARG A 1 130 ? -28.891 1.117 11.711 1 97 130 ARG A C 1
ATOM 980 O O . ARG A 1 130 ? -29.547 0.806 10.719 1 97 130 ARG A O 1
ATOM 987 N N . LEU A 1 131 ? -28.672 2.334 12.164 1 95.69 131 LEU A N 1
ATOM 988 C CA . LEU A 1 131 ? -29.047 3.504 11.383 1 95.69 131 LEU A CA 1
ATOM 989 C C . LEU A 1 131 ? -27.828 4.367 11.07 1 95.69 131 LEU A C 1
ATOM 991 O O . LEU A 1 131 ? -27.344 5.098 11.938 1 95.69 131 LEU A O 1
ATOM 995 N N . PRO A 1 132 ? -27.406 4.379 9.844 1 96.62 132 PRO A N 1
ATOM 996 C CA . PRO A 1 132 ? -27.828 3.51 8.742 1 96.62 132 PRO A CA 1
ATOM 997 C C . PRO A 1 132 ? -27.484 2.043 8.984 1 96.62 132 PRO A C 1
ATOM 999 O O . PRO A 1 132 ? -26.672 1.73 9.859 1 96.62 132 PRO A O 1
ATOM 1002 N N . PRO A 1 133 ? -28.078 1.097 8.148 1 97.94 133 PRO A N 1
ATOM 1003 C CA . PRO A 1 133 ? -27.781 -0.324 8.328 1 97.94 133 PRO A CA 1
ATOM 1004 C C . PRO A 1 133 ? -26.359 -0.68 7.898 1 97.94 133 PRO A C 1
ATOM 1006 O O . PRO A 1 133 ? -25.734 -1.578 8.477 1 97.94 133 PRO A O 1
ATOM 1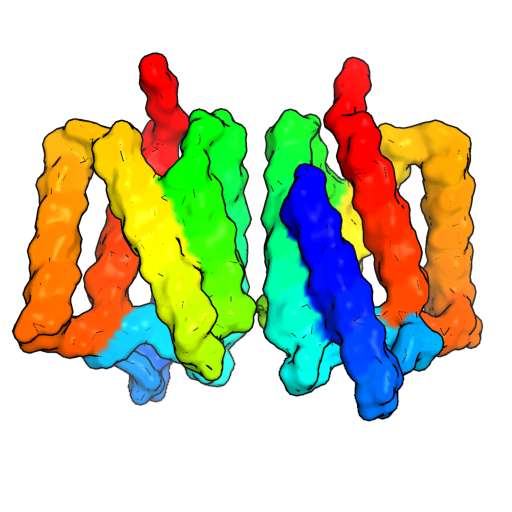009 N N . GLY A 1 134 ? -25.906 -0.085 6.887 1 97.88 134 GLY A N 1
ATOM 1010 C CA . GLY A 1 134 ? -24.516 -0.289 6.477 1 97.88 134 GLY A CA 1
ATOM 1011 C C . GLY A 1 134 ? -23.578 0.746 7.047 1 97.88 134 GLY A C 1
ATOM 1012 O O . GLY A 1 134 ? -24 1.752 7.609 1 97.88 134 GLY A O 1
ATOM 1013 N N . VAL A 1 135 ? -22.297 0.505 6.879 1 97.94 135 VAL A N 1
ATOM 1014 C CA . VAL A 1 135 ? -21.328 1.382 7.508 1 97.94 135 VAL A CA 1
ATOM 1015 C C . VAL A 1 135 ? -20.703 2.301 6.461 1 97.94 135 VAL A C 1
ATOM 1017 O O . VAL A 1 135 ? -19.891 3.172 6.789 1 97.94 135 VAL A O 1
ATOM 1020 N N . ALA A 1 136 ? -21.031 2.189 5.219 1 98.56 136 ALA A N 1
ATOM 1021 C CA . ALA A 1 136 ? -20.391 2.941 4.141 1 98.56 136 ALA A CA 1
ATOM 1022 C C . ALA A 1 136 ? -20.531 4.445 4.375 1 98.56 136 ALA A C 1
ATOM 1024 O O . ALA A 1 136 ? -19.562 5.195 4.16 1 98.56 136 ALA A O 1
ATOM 1025 N N . ILE A 1 137 ? -21.641 4.871 4.789 1 98.38 137 ILE A N 1
ATOM 1026 C CA . ILE A 1 137 ? -21.906 6.297 4.941 1 98.38 137 ILE A CA 1
ATOM 1027 C C . ILE A 1 137 ? -21.047 6.867 6.07 1 98.38 137 ILE A C 1
ATOM 1029 O O . ILE A 1 137 ? -20.297 7.812 5.859 1 98.38 137 ILE A O 1
ATOM 1033 N N . PRO A 1 138 ? -21.109 6.344 7.32 1 97.94 138 PRO A N 1
ATOM 1034 C CA . PRO A 1 138 ? -20.219 6.898 8.344 1 97.94 138 PRO A CA 1
ATOM 1035 C C . PRO A 1 138 ? -18.75 6.781 7.957 1 97.94 138 PRO A C 1
ATOM 1037 O O . PRO A 1 138 ? -17.953 7.652 8.312 1 97.94 138 PRO A O 1
ATOM 1040 N N . GLU A 1 139 ? -18.359 5.742 7.281 1 98.5 139 GLU A N 1
ATOM 1041 C CA . GLU A 1 139 ? -16.969 5.594 6.836 1 98.5 139 GLU A CA 1
ATOM 1042 C C . GLU A 1 139 ? -16.562 6.73 5.902 1 98.5 139 GLU A C 1
ATOM 1044 O O . GLU A 1 139 ? -15.516 7.34 6.086 1 98.5 139 GLU A O 1
ATOM 1049 N N . TYR A 1 140 ? -17.391 6.941 4.914 1 98.5 140 TYR A N 1
ATOM 1050 C CA . TYR A 1 140 ? -17.078 7.953 3.91 1 98.5 140 TYR A CA 1
ATOM 1051 C C . TYR A 1 140 ? -17 9.344 4.539 1 98.5 140 TYR A C 1
ATOM 1053 O O . TYR A 1 140 ? -16.094 10.117 4.25 1 98.5 140 TYR A O 1
ATOM 1061 N N . LEU A 1 141 ? -17.953 9.656 5.359 1 98 141 LEU A N 1
ATOM 1062 C CA . LEU A 1 141 ? -17.969 10.953 6.023 1 98 141 LEU A CA 1
ATOM 1063 C C . LEU A 1 141 ? -16.781 11.102 6.961 1 98 141 LEU A C 1
ATOM 1065 O O . LEU A 1 141 ? -16.234 12.203 7.105 1 98 141 LEU A O 1
ATOM 1069 N N . SER A 1 142 ? -16.391 10.055 7.656 1 98.12 142 SER A N 1
ATOM 1070 C CA . SER A 1 142 ? -15.195 10.094 8.484 1 98.12 142 SER A CA 1
ATOM 1071 C C . SER A 1 142 ? -13.953 10.391 7.652 1 98.12 142 SER A C 1
ATOM 1073 O O . SER A 1 142 ? -13.109 11.203 8.047 1 98.12 142 SER A O 1
ATOM 1075 N N . ALA A 1 143 ? -13.891 9.727 6.516 1 98 143 ALA A N 1
ATOM 1076 C CA . ALA A 1 143 ? -12.766 9.961 5.617 1 98 143 ALA A CA 1
ATOM 1077 C C . ALA A 1 143 ? -12.711 11.422 5.176 1 98 143 ALA A C 1
ATOM 1079 O O . ALA A 1 143 ? -11.625 12.008 5.086 1 98 143 ALA A O 1
ATOM 1080 N N . LEU A 1 144 ? -13.836 12.031 4.871 1 97.56 144 LEU A N 1
ATOM 1081 C CA . LEU A 1 144 ? -13.883 13.438 4.477 1 97.56 144 LEU A CA 1
ATOM 1082 C C . LEU A 1 144 ? -13.383 14.336 5.605 1 97.56 144 LEU A C 1
ATOM 1084 O O . LEU A 1 144 ? -12.703 15.328 5.359 1 97.56 144 LEU A O 1
ATOM 1088 N N . LEU A 1 145 ? -13.773 14.023 6.816 1 96.88 145 LEU A N 1
ATOM 1089 C CA . LEU A 1 145 ? -13.258 14.773 7.961 1 96.88 145 LEU A CA 1
ATOM 1090 C C . LEU A 1 145 ? -11.734 14.688 8.023 1 96.88 145 LEU A C 1
ATOM 1092 O O . LEU A 1 145 ? -11.062 15.703 8.227 1 96.88 145 LEU A O 1
ATOM 1096 N N . PHE A 1 146 ? -11.203 13.453 7.906 1 97.44 146 PHE A N 1
ATOM 1097 C CA . PHE A 1 146 ? -9.758 13.242 7.969 1 97.44 146 PHE A CA 1
ATOM 1098 C C . PHE A 1 146 ? -9.047 14.062 6.898 1 97.44 146 PHE A C 1
ATOM 1100 O O . PHE A 1 146 ? -8.062 14.742 7.184 1 97.44 146 PHE A O 1
ATOM 1107 N N . ILE A 1 147 ? -9.586 13.984 5.688 1 97.31 147 ILE A N 1
ATOM 1108 C CA . ILE A 1 147 ? -8.984 14.68 4.559 1 97.31 147 ILE A CA 1
ATOM 1109 C C . ILE A 1 147 ? -9.039 16.188 4.793 1 97.31 147 ILE A C 1
ATOM 1111 O O . ILE A 1 147 ? -8.062 16.891 4.539 1 97.31 147 ILE A O 1
ATOM 1115 N N . SER A 1 148 ? -10.164 16.672 5.227 1 95.5 148 SER A N 1
ATOM 1116 C CA . SER A 1 148 ? -10.312 18.094 5.512 1 95.5 148 SER A CA 1
ATOM 1117 C C . SER A 1 148 ? -9.312 18.547 6.562 1 95.5 148 SER A C 1
ATOM 1119 O O . SER A 1 148 ? -8.742 19.641 6.449 1 95.5 148 SER A O 1
ATOM 1121 N N . CYS A 1 149 ? -9.102 17.75 7.559 1 94.81 149 CYS A N 1
ATOM 1122 C CA . CYS A 1 149 ? -8.156 18.109 8.609 1 94.81 149 CYS A CA 1
ATOM 1123 C C . CYS A 1 149 ? -6.73 18.141 8.062 1 94.81 149 CYS A C 1
ATOM 1125 O O . CYS A 1 149 ? -5.977 19.062 8.336 1 94.81 149 CYS A O 1
ATOM 1127 N N . ILE A 1 150 ? -6.391 17.141 7.305 1 95.44 150 ILE A N 1
ATOM 1128 C CA . ILE A 1 150 ? -5.051 17.047 6.734 1 95.44 150 ILE A CA 1
ATOM 1129 C C . ILE A 1 150 ? -4.805 18.234 5.797 1 95.44 150 ILE A C 1
ATOM 1131 O O . ILE A 1 150 ? -3.691 18.766 5.734 1 95.44 150 ILE A O 1
ATOM 1135 N N . SER A 1 151 ? -5.797 18.688 5.09 1 93.25 151 SER A N 1
ATOM 1136 C CA . SER A 1 151 ? -5.676 19.766 4.113 1 93.25 151 SER A CA 1
ATOM 1137 C C . SER A 1 151 ? -5.316 21.094 4.785 1 93.25 151 SER A C 1
ATOM 1139 O O . SER A 1 151 ? -4.887 22.031 4.121 1 93.25 151 SER A O 1
ATOM 1141 N N . ARG A 1 152 ? -5.453 21.219 6.125 1 90.62 152 ARG A N 1
ATOM 1142 C CA . ARG A 1 152 ? -5.113 22.422 6.855 1 90.62 152 ARG A CA 1
ATOM 1143 C C . ARG A 1 152 ? -3.602 22.562 7.023 1 90.62 152 ARG A C 1
ATOM 1145 O O . ARG A 1 152 ? -3.102 23.641 7.359 1 90.62 152 ARG A O 1
ATOM 1152 N N . GLY A 1 153 ? -2.898 21.453 6.762 1 86.19 153 GLY A N 1
ATOM 1153 C CA . GLY A 1 153 ? -1.449 21.5 6.883 1 86.19 153 GLY A CA 1
ATOM 1154 C C . GLY A 1 153 ? -0.957 21.234 8.289 1 86.19 153 GLY A C 1
ATOM 1155 O O . GLY A 1 153 ? -1.757 21 9.195 1 86.19 153 GLY A O 1
ATOM 1156 N N . CYS A 1 154 ? 0.386 21.109 8.344 1 80.44 154 CYS A N 1
ATOM 1157 C CA . CYS A 1 154 ? 1.018 20.781 9.617 1 80.44 154 CYS A CA 1
ATOM 1158 C C . CYS A 1 154 ? 0.784 21.875 10.648 1 80.44 154 CYS A C 1
ATOM 1160 O O . CYS A 1 154 ? 0.82 23.062 10.312 1 80.44 154 CYS A O 1
ATOM 1162 N N . ARG A 1 155 ? 0.026 21.609 11.664 1 68.44 155 ARG A N 1
ATOM 1163 C CA . ARG A 1 155 ? -0.125 22.656 12.68 1 68.44 155 ARG A CA 1
ATOM 1164 C C . ARG A 1 155 ? 1.16 22.828 13.477 1 68.44 155 ARG A C 1
ATOM 1166 O O . ARG A 1 155 ? 1.824 21.844 13.82 1 68.44 155 ARG A O 1
ATOM 1173 N N . SER A 1 156 ? 1.944 23.844 13.117 1 49.44 156 SER A N 1
ATOM 1174 C CA . SER A 1 156 ? 2.945 24.344 14.055 1 49.44 156 SER A CA 1
ATOM 1175 C C . SER A 1 156 ? 2.391 24.422 15.469 1 49.44 156 SER A C 1
ATOM 1177 O O . SER A 1 156 ? 1.234 24.797 15.672 1 49.44 156 SER A O 1
ATOM 1179 N N . GLY A 1 157 ? 2.762 23.516 16.312 1 36.34 157 GLY A N 1
ATOM 1180 C CA . GLY A 1 157 ? 2.596 24.062 17.656 1 36.34 157 GLY A CA 1
ATOM 1181 C C . GLY A 1 157 ? 2.902 25.547 17.734 1 36.34 157 GLY A C 1
ATOM 1182 O O . GLY A 1 157 ? 3.623 26.078 16.906 1 36.34 157 GLY A O 1
ATOM 1183 N N . MET B 1 1 ? 13.664 2.617 8.188 1 91.38 1 MET B N 1
ATOM 1184 C CA . MET B 1 1 ? 14.391 1.382 7.922 1 91.38 1 MET B CA 1
ATOM 1185 C C . MET B 1 1 ? 13.648 0.174 8.477 1 91.38 1 MET B C 1
ATOM 1187 O O . MET B 1 1 ? 13.602 -0.881 7.84 1 91.38 1 MET B O 1
ATOM 1191 N N . MET B 1 2 ? 12.867 0.304 9.469 1 93.69 2 MET B N 1
ATOM 1192 C CA . MET B 1 2 ? 12.18 -0.82 10.094 1 93.69 2 MET B CA 1
ATOM 1193 C C . MET B 1 2 ? 11.148 -1.426 9.141 1 93.69 2 MET B C 1
ATOM 1195 O O . MET B 1 2 ? 11.086 -2.646 8.992 1 93.69 2 MET B O 1
ATOM 1199 N N . LEU B 1 3 ? 10.406 -0.65 8.484 1 96.44 3 LEU B N 1
ATOM 1200 C CA . LEU B 1 3 ? 9.383 -1.14 7.562 1 96.44 3 LEU B CA 1
ATOM 1201 C C . LEU B 1 3 ? 10.023 -1.848 6.375 1 96.44 3 LEU B C 1
ATOM 1203 O O . LEU B 1 3 ? 9.508 -2.863 5.902 1 96.44 3 LEU B O 1
ATOM 1207 N N . ILE B 1 4 ? 11.094 -1.356 5.926 1 98.06 4 ILE B N 1
ATOM 1208 C CA . ILE B 1 4 ? 11.789 -1.928 4.777 1 98.06 4 ILE B CA 1
ATOM 1209 C C . ILE B 1 4 ? 12.359 -3.295 5.145 1 98.06 4 ILE B C 1
ATOM 1211 O O . ILE B 1 4 ? 12.234 -4.254 4.379 1 98.06 4 ILE B O 1
ATOM 1215 N N . LEU B 1 5 ? 12.938 -3.4 6.32 1 97.88 5 LEU B N 1
ATOM 1216 C CA . LEU B 1 5 ? 13.477 -4.676 6.785 1 97.88 5 LEU B CA 1
ATOM 1217 C C . LEU B 1 5 ? 12.352 -5.684 7.023 1 97.88 5 LEU B C 1
ATOM 1219 O O . LEU B 1 5 ? 12.516 -6.875 6.75 1 97.88 5 LEU B O 1
ATOM 1223 N N . ALA B 1 6 ? 11.258 -5.223 7.574 1 98.19 6 ALA B N 1
ATOM 1224 C CA . ALA B 1 6 ? 10.094 -6.094 7.727 1 98.19 6 ALA B CA 1
ATOM 1225 C C . ALA B 1 6 ? 9.625 -6.629 6.375 1 98.19 6 ALA B C 1
ATOM 1227 O O . ALA B 1 6 ? 9.258 -7.801 6.258 1 98.19 6 ALA B O 1
ATOM 1228 N N . ALA B 1 7 ? 9.625 -5.75 5.414 1 98.56 7 ALA B N 1
ATOM 1229 C CA . ALA B 1 7 ? 9.234 -6.148 4.062 1 98.56 7 ALA B CA 1
ATOM 1230 C C . ALA B 1 7 ? 10.164 -7.234 3.525 1 98.56 7 ALA B C 1
ATOM 1232 O O . ALA B 1 7 ? 9.703 -8.227 2.957 1 98.56 7 ALA B O 1
ATOM 1233 N N . LEU B 1 8 ? 11.453 -7.043 3.67 1 98.56 8 LEU B N 1
ATOM 1234 C CA . LEU B 1 8 ? 12.422 -8.039 3.219 1 98.56 8 LEU B CA 1
ATOM 1235 C C . LEU B 1 8 ? 12.18 -9.383 3.908 1 98.56 8 LEU B C 1
ATOM 1237 O O . LEU B 1 8 ? 12.234 -10.43 3.268 1 98.56 8 LEU B O 1
ATOM 1241 N N . LEU B 1 9 ? 11.938 -9.312 5.156 1 98.69 9 LEU B N 1
ATOM 1242 C CA . LEU B 1 9 ? 11.656 -10.531 5.918 1 98.69 9 LEU B CA 1
ATOM 1243 C C . LEU B 1 9 ? 10.398 -11.211 5.398 1 98.69 9 LEU B C 1
ATOM 1245 O O . LEU B 1 9 ? 10.375 -12.438 5.227 1 98.69 9 LEU B O 1
ATOM 1249 N N . MET B 1 10 ? 9.359 -10.492 5.156 1 98.81 10 MET B N 1
ATOM 1250 C CA . MET B 1 10 ? 8.094 -11.055 4.695 1 98.81 10 MET B CA 1
ATOM 1251 C C . MET B 1 10 ? 8.242 -11.672 3.312 1 98.81 10 MET B C 1
ATOM 1253 O O . MET B 1 10 ? 7.711 -12.758 3.053 1 98.81 10 MET B O 1
ATOM 1257 N N . VAL B 1 11 ? 8.984 -11.008 2.43 1 98.75 11 VAL B N 1
ATOM 1258 C CA . VAL B 1 11 ? 9.25 -11.547 1.1 1 98.75 11 VAL B CA 1
ATOM 1259 C C . VAL B 1 11 ? 10.055 -12.836 1.219 1 98.75 11 VAL B C 1
ATOM 1261 O O . VAL B 1 11 ? 9.734 -13.836 0.571 1 98.75 11 VAL B O 1
ATOM 1264 N N . THR B 1 12 ? 11.062 -12.859 2.086 1 98.88 12 THR B N 1
ATOM 1265 C CA . THR B 1 12 ? 11.93 -14.016 2.258 1 98.88 12 THR B CA 1
ATOM 1266 C C . THR B 1 12 ? 11.156 -15.188 2.859 1 98.88 12 THR B C 1
ATOM 1268 O O . THR B 1 12 ? 11.297 -16.328 2.41 1 98.88 12 THR B O 1
ATOM 1271 N N . VAL B 1 13 ? 10.367 -14.906 3.834 1 98.88 13 VAL B N 1
ATOM 1272 C CA . VAL B 1 13 ? 9.57 -15.945 4.465 1 98.88 13 VAL B CA 1
ATOM 1273 C C . VAL B 1 13 ? 8.562 -16.5 3.461 1 98.88 13 VAL B C 1
ATOM 1275 O O . VAL B 1 13 ? 8.336 -17.719 3.412 1 98.88 13 VAL B O 1
ATOM 1278 N N . SER B 1 14 ? 7.91 -15.656 2.643 1 98.88 14 SER B N 1
ATOM 1279 C CA . SER B 1 14 ? 7.004 -16.109 1.594 1 98.88 14 SER B CA 1
ATOM 1280 C C . SER B 1 14 ? 7.715 -17.047 0.613 1 98.88 14 SER B C 1
ATOM 1282 O O . SER B 1 14 ? 7.172 -18.078 0.229 1 98.88 14 SER B O 1
ATOM 1284 N N . ALA B 1 15 ? 8.914 -16.656 0.234 1 98.81 15 ALA B N 1
ATOM 1285 C CA . ALA B 1 15 ? 9.703 -17.453 -0.704 1 98.81 15 ALA B CA 1
ATOM 1286 C C . ALA B 1 15 ? 10.055 -18.812 -0.109 1 98.81 15 ALA B C 1
ATOM 1288 O O . ALA B 1 15 ? 9.906 -19.844 -0.772 1 98.81 15 ALA B O 1
ATOM 1289 N N . LEU B 1 16 ? 10.5 -18.766 1.105 1 98.75 16 LEU B N 1
ATOM 1290 C CA . LEU B 1 16 ? 10.867 -20.016 1.776 1 98.75 16 LEU B CA 1
ATOM 1291 C C . LEU B 1 16 ? 9.656 -20.922 1.93 1 98.75 16 LEU B C 1
ATOM 1293 O O . LEU B 1 16 ? 9.75 -22.125 1.691 1 98.75 16 LEU B O 1
ATOM 1297 N N . LEU B 1 17 ? 8.555 -20.359 2.311 1 98.75 17 LEU B N 1
ATOM 1298 C CA . LEU B 1 17 ? 7.328 -21.125 2.469 1 98.75 17 LEU B CA 1
ATOM 1299 C C . LEU B 1 17 ? 6.91 -21.766 1.147 1 98.75 17 LEU B C 1
ATOM 1301 O O . LEU B 1 17 ? 6.605 -22.953 1.099 1 98.75 17 LEU B O 1
ATOM 1305 N N . ALA B 1 18 ? 6.863 -21 0.096 1 98.75 18 ALA B N 1
ATOM 1306 C CA . ALA B 1 18 ? 6.469 -21.5 -1.214 1 98.75 18 ALA B CA 1
ATOM 1307 C C . ALA B 1 18 ? 7.441 -22.578 -1.698 1 98.75 18 ALA B C 1
ATOM 1309 O O . ALA B 1 18 ? 7.027 -23.594 -2.258 1 98.75 18 ALA B O 1
ATOM 1310 N N . TYR B 1 19 ? 8.711 -22.344 -1.479 1 98.56 19 TYR B N 1
ATOM 1311 C CA . TYR B 1 19 ? 9.742 -23.281 -1.909 1 98.56 19 TYR B CA 1
ATOM 1312 C C . TYR B 1 19 ? 9.617 -24.609 -1.177 1 98.56 19 TYR B C 1
ATOM 1314 O O . TYR B 1 19 ? 9.641 -25.672 -1.8 1 98.56 19 TYR B O 1
ATOM 1322 N N . THR B 1 20 ? 9.508 -24.531 0.119 1 98.38 20 THR B N 1
ATOM 1323 C CA . THR B 1 20 ? 9.477 -25.734 0.936 1 98.38 20 THR B CA 1
ATOM 1324 C C . THR B 1 20 ? 8.203 -26.531 0.677 1 98.38 20 THR B C 1
ATOM 1326 O O . THR B 1 20 ? 8.18 -27.75 0.873 1 98.38 20 THR B O 1
ATOM 1329 N N . ARG B 1 21 ? 7.133 -25.938 0.192 1 98.31 21 ARG B N 1
ATOM 1330 C CA . ARG B 1 21 ? 5.875 -26.609 -0.115 1 98.31 21 ARG B CA 1
ATOM 1331 C C . ARG B 1 21 ? 5.844 -27.078 -1.564 1 98.31 21 ARG B C 1
ATOM 1333 O O . ARG B 1 21 ? 4.844 -27.641 -2.021 1 98.31 21 ARG B O 1
ATOM 1340 N N . GLY B 1 22 ? 6.945 -26.812 -2.301 1 98.38 22 GLY B N 1
ATOM 1341 C CA . GLY B 1 22 ? 7.055 -27.25 -3.682 1 98.38 22 GLY B CA 1
ATOM 1342 C C . GLY B 1 22 ? 6.191 -26.453 -4.637 1 98.38 22 GLY B C 1
ATOM 1343 O O . GLY B 1 22 ? 5.848 -26.922 -5.719 1 98.38 22 GLY B O 1
ATOM 1344 N N . LEU B 1 23 ? 5.805 -25.203 -4.254 1 98.38 23 LEU B N 1
ATOM 1345 C CA . LEU B 1 23 ? 4.871 -24.406 -5.035 1 98.38 23 LEU B CA 1
ATOM 1346 C C . LEU B 1 23 ? 5.617 -23.438 -5.941 1 98.38 23 LEU B C 1
ATOM 1348 O O . LEU B 1 23 ? 5.023 -22.859 -6.852 1 98.38 23 LEU B O 1
ATOM 1352 N N . TRP B 1 24 ? 6.84 -23.281 -5.703 1 98.12 24 TRP B N 1
ATOM 1353 C CA . TRP B 1 24 ? 7.602 -22.203 -6.332 1 98.12 24 TRP B CA 1
ATOM 1354 C C . TRP B 1 24 ? 9.102 -22.453 -6.207 1 98.12 24 TRP B C 1
ATOM 1356 O O . TRP B 1 24 ? 9.555 -23.062 -5.242 1 98.12 24 TRP B O 1
ATOM 1366 N N . SER B 1 25 ? 9.852 -22.031 -7.129 1 98.38 25 SER B N 1
AT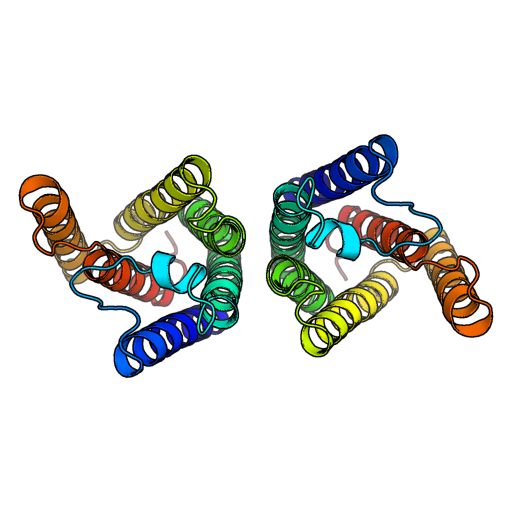OM 1367 C CA . SER B 1 25 ? 11.305 -22.109 -7.109 1 98.38 25 SER B CA 1
ATOM 1368 C C . SER B 1 25 ? 11.945 -20.781 -7.508 1 98.38 25 SER B C 1
ATOM 1370 O O . SER B 1 25 ? 11.492 -20.141 -8.453 1 98.38 25 SER B O 1
ATOM 1372 N N . PRO B 1 26 ? 13.008 -20.422 -6.801 1 97.94 26 PRO B N 1
ATOM 1373 C CA . PRO B 1 26 ? 13.68 -19.172 -7.156 1 97.94 26 PRO B CA 1
ATOM 1374 C C . PRO B 1 26 ? 14.391 -19.25 -8.508 1 97.94 26 PRO B C 1
ATOM 1376 O O . PRO B 1 26 ? 14.625 -18.219 -9.141 1 97.94 26 PRO B O 1
ATOM 1379 N N . TRP B 1 27 ? 14.695 -20.406 -8.938 1 97.62 27 TRP B N 1
ATOM 1380 C CA . TRP B 1 27 ? 15.43 -20.594 -10.188 1 97.62 27 TRP B CA 1
ATOM 1381 C C . TRP B 1 27 ? 14.516 -20.375 -11.391 1 97.62 27 TRP B C 1
ATOM 1383 O O . TRP B 1 27 ? 14.938 -19.812 -12.406 1 97.62 27 TRP B O 1
ATOM 1393 N N . HIS B 1 28 ? 13.297 -20.734 -11.352 1 97.56 28 HIS B N 1
ATOM 1394 C CA . HIS B 1 28 ? 12.406 -20.703 -12.5 1 97.56 28 HIS B CA 1
ATOM 1395 C C . HIS B 1 28 ? 11.344 -19.625 -12.336 1 97.56 28 HIS B C 1
ATOM 1397 O O . HIS B 1 28 ? 10.703 -19.219 -13.312 1 97.56 28 HIS B O 1
ATOM 1403 N N . GLY B 1 29 ? 11.195 -19.125 -11.18 1 97.88 29 GLY B N 1
ATOM 1404 C CA . GLY B 1 29 ? 10.039 -18.297 -10.898 1 97.88 29 GLY B CA 1
ATOM 1405 C C . GLY B 1 29 ? 10.375 -16.812 -10.828 1 97.88 29 GLY B C 1
ATOM 1406 O O . GLY B 1 29 ? 11.516 -16.422 -11.094 1 97.88 29 GLY B O 1
ATOM 1407 N N . ALA B 1 30 ? 9.359 -16.016 -10.641 1 98 30 ALA B N 1
ATOM 1408 C CA . ALA B 1 30 ? 9.422 -14.602 -10.312 1 98 30 ALA B CA 1
ATOM 1409 C C . ALA B 1 30 ? 8.992 -14.344 -8.875 1 98 30 ALA B C 1
ATOM 1411 O O . ALA B 1 30 ? 8.156 -15.07 -8.336 1 98 30 ALA B O 1
ATOM 1412 N N . LEU B 1 31 ? 9.562 -13.336 -8.273 1 98.44 31 LEU B N 1
ATOM 1413 C CA . LEU B 1 31 ? 9.109 -13.008 -6.926 1 98.44 31 LEU B CA 1
ATOM 1414 C C . LEU B 1 31 ? 7.609 -12.711 -6.91 1 98.44 31 LEU B C 1
ATOM 1416 O O . LEU B 1 31 ? 6.91 -13.07 -5.965 1 98.44 31 LEU B O 1
ATOM 1420 N N . SER B 1 32 ? 7.109 -12.07 -7.945 1 97.94 32 SER B N 1
ATOM 1421 C CA . SER B 1 32 ? 5.707 -11.672 -8 1 97.94 32 SER B CA 1
ATOM 1422 C C . SER B 1 32 ? 4.789 -12.883 -8.055 1 97.94 32 SER B C 1
ATOM 1424 O O . SER B 1 32 ? 3.59 -12.773 -7.789 1 97.94 32 SER B O 1
ATOM 1426 N N . ASP B 1 33 ? 5.316 -14.141 -8.406 1 98.62 33 ASP B N 1
ATOM 1427 C CA . ASP B 1 33 ? 4.539 -15.367 -8.281 1 98.62 33 ASP B CA 1
ATOM 1428 C C . ASP B 1 33 ? 4.016 -15.547 -6.855 1 98.62 33 ASP B C 1
ATOM 1430 O O . ASP B 1 33 ? 2.916 -16.062 -6.652 1 98.62 33 ASP B O 1
ATOM 1434 N N . LEU B 1 34 ? 4.809 -15.141 -5.938 1 98.69 34 LEU B N 1
ATOM 1435 C CA . LEU B 1 34 ? 4.48 -15.297 -4.523 1 98.69 34 LEU B CA 1
ATOM 1436 C C . LEU B 1 34 ? 3.252 -14.469 -4.156 1 98.69 34 LEU B C 1
ATOM 1438 O O . LEU B 1 34 ? 2.613 -14.719 -3.133 1 98.69 34 LEU B O 1
ATOM 1442 N N . GLY B 1 35 ? 2.955 -13.477 -5.004 1 98.44 35 GLY B N 1
ATOM 1443 C CA . GLY B 1 35 ? 1.837 -12.586 -4.75 1 98.44 35 GLY B CA 1
ATOM 1444 C C . GLY B 1 35 ? 0.508 -13.141 -5.223 1 98.44 35 GLY B C 1
ATOM 1445 O O . GLY B 1 35 ? -0.544 -12.547 -4.973 1 98.44 35 GLY B O 1
ATOM 1446 N N . VAL B 1 36 ? 0.508 -14.32 -5.887 1 98 36 VAL B N 1
ATOM 1447 C CA . VAL B 1 36 ? -0.746 -14.891 -6.371 1 98 36 VAL B CA 1
ATOM 1448 C C . VAL B 1 36 ? -0.882 -16.328 -5.887 1 98 36 VAL B C 1
ATOM 1450 O O . VAL B 1 36 ? -1.92 -16.969 -6.09 1 98 36 VAL B O 1
ATOM 1453 N N . ILE B 1 37 ? 0.151 -16.875 -5.238 1 98.25 37 ILE B N 1
ATOM 1454 C CA . ILE B 1 37 ? 0.076 -18.172 -4.586 1 98.25 37 ILE B CA 1
ATOM 1455 C C . ILE B 1 37 ? -0.726 -18.047 -3.293 1 98.25 37 ILE B C 1
ATOM 1457 O O . ILE B 1 37 ? -0.403 -17.234 -2.428 1 98.25 37 ILE B O 1
ATOM 1461 N N . GLN B 1 38 ? -1.768 -18.875 -3.195 1 97.19 38 GLN B N 1
ATOM 1462 C CA . GLN B 1 38 ? -2.725 -18.797 -2.098 1 97.19 38 GLN B CA 1
ATOM 1463 C C . GLN B 1 38 ? -2.014 -18.781 -0.748 1 97.19 38 GLN B C 1
ATOM 1465 O O . GLN B 1 38 ? -2.371 -18.016 0.141 1 97.19 38 GLN B O 1
ATOM 1470 N N . GLU B 1 39 ? -0.932 -19.547 -0.53 1 97.88 39 GLU B N 1
ATOM 1471 C CA . GLU B 1 39 ? -0.247 -19.734 0.745 1 97.88 39 GLU B CA 1
ATOM 1472 C C . GLU B 1 39 ? 0.581 -18.516 1.118 1 97.88 39 GLU B C 1
ATOM 1474 O O . GLU B 1 39 ? 0.839 -18.266 2.299 1 97.88 39 GLU B O 1
ATOM 1479 N N . THR B 1 40 ? 0.941 -17.734 0.076 1 98.62 40 THR B N 1
ATOM 1480 C CA . THR B 1 40 ? 1.939 -16.719 0.379 1 98.62 40 THR B CA 1
ATOM 1481 C C . THR B 1 40 ? 1.424 -15.336 0.009 1 98.62 40 THR B C 1
ATOM 1483 O O . THR B 1 40 ? 1.998 -14.32 0.418 1 98.62 40 THR B O 1
ATOM 1486 N N . ARG B 1 41 ? 0.351 -15.211 -0.749 1 98.12 41 ARG B N 1
ATOM 1487 C CA . ARG B 1 41 ? -0.045 -13.969 -1.394 1 98.12 41 ARG B CA 1
ATOM 1488 C C . ARG B 1 41 ? -0.285 -12.867 -0.362 1 98.12 41 ARG B C 1
ATOM 1490 O O . ARG B 1 41 ? 0.12 -11.719 -0.562 1 98.12 41 ARG B O 1
ATOM 1497 N N . LEU B 1 42 ? -0.929 -13.195 0.746 1 98.12 42 LEU B N 1
ATOM 1498 C CA . LEU B 1 42 ? -1.21 -12.164 1.736 1 98.12 42 LEU B CA 1
ATOM 1499 C C . LEU B 1 42 ? 0.081 -11.633 2.355 1 98.12 42 LEU B C 1
ATOM 1501 O O . LEU B 1 42 ? 0.291 -10.422 2.434 1 98.12 42 LEU B O 1
ATOM 1505 N N . LEU B 1 43 ? 0.904 -12.531 2.828 1 98.56 43 LEU B N 1
ATOM 1506 C CA . LEU B 1 43 ? 2.156 -12.156 3.477 1 98.56 43 LEU B CA 1
ATOM 1507 C C . LEU B 1 43 ? 3.055 -11.383 2.518 1 98.56 43 LEU B C 1
ATOM 1509 O O . LEU B 1 43 ? 3.6 -10.336 2.879 1 98.56 43 LEU B O 1
ATOM 1513 N N . PHE B 1 44 ? 3.238 -11.891 1.302 1 98.88 44 PHE B N 1
ATOM 1514 C CA . PHE B 1 44 ? 4.094 -11.281 0.293 1 98.88 44 PHE B CA 1
ATOM 1515 C C . PHE B 1 44 ? 3.602 -9.875 -0.056 1 98.88 44 PHE B C 1
ATOM 1517 O O . PHE B 1 44 ? 4.367 -8.914 -0.002 1 98.88 44 PHE B O 1
ATOM 1524 N N . ASN B 1 45 ? 2.33 -9.719 -0.348 1 98.81 45 ASN B N 1
ATOM 1525 C CA . ASN B 1 45 ? 1.782 -8.445 -0.804 1 98.81 45 ASN B CA 1
ATOM 1526 C C . ASN B 1 45 ? 1.732 -7.422 0.325 1 98.81 45 ASN B C 1
ATOM 1528 O O . ASN B 1 45 ? 1.935 -6.227 0.094 1 98.81 45 ASN B O 1
ATOM 1532 N N . THR B 1 46 ? 1.432 -7.898 1.533 1 98.69 46 THR B N 1
ATOM 1533 C CA . THR B 1 46 ? 1.512 -7.008 2.686 1 98.69 46 THR B CA 1
ATOM 1534 C C . THR B 1 46 ? 2.93 -6.469 2.855 1 98.69 46 THR B C 1
ATOM 1536 O O . THR B 1 46 ? 3.121 -5.289 3.154 1 98.69 46 THR B O 1
ATOM 1539 N N . GLY B 1 47 ? 3.895 -7.332 2.67 1 98.81 47 GLY B N 1
ATOM 1540 C CA . GLY B 1 47 ? 5.285 -6.914 2.729 1 98.81 47 GLY B CA 1
ATOM 1541 C C . GLY B 1 47 ? 5.637 -5.859 1.694 1 98.81 47 GLY B C 1
ATOM 1542 O O . GLY B 1 47 ? 6.348 -4.898 1.996 1 98.81 47 GLY B O 1
ATOM 1543 N N . LEU B 1 48 ? 5.148 -6.016 0.496 1 98.88 48 LEU B N 1
ATOM 1544 C CA . LEU B 1 48 ? 5.43 -5.047 -0.557 1 98.88 48 LEU B CA 1
ATOM 1545 C C . LEU B 1 48 ? 4.855 -3.678 -0.203 1 98.88 48 LEU B C 1
ATOM 1547 O O . LEU B 1 48 ? 5.508 -2.652 -0.424 1 98.88 48 LEU B O 1
ATOM 1551 N N . VAL B 1 49 ? 3.656 -3.66 0.328 1 98.81 49 VAL B N 1
ATOM 1552 C CA . VAL B 1 49 ? 3.023 -2.396 0.691 1 98.81 49 VAL B CA 1
ATOM 1553 C C . VAL B 1 49 ? 3.805 -1.733 1.822 1 98.81 49 VAL B C 1
ATOM 1555 O O . VAL B 1 49 ? 4.117 -0.542 1.754 1 98.81 49 VAL B O 1
ATOM 1558 N N . LEU B 1 50 ? 4.207 -2.504 2.834 1 98.56 50 LEU B N 1
ATOM 1559 C CA . LEU B 1 50 ? 4.984 -1.964 3.943 1 98.56 50 LEU B CA 1
ATOM 1560 C C . LEU B 1 50 ? 6.34 -1.454 3.459 1 98.56 50 LEU B C 1
ATOM 1562 O O . LEU B 1 50 ? 6.781 -0.375 3.863 1 98.56 50 LEU B O 1
ATOM 1566 N N . GLY B 1 51 ? 6.973 -2.266 2.676 1 98.75 51 GLY B N 1
ATOM 1567 C CA . GLY B 1 51 ? 8.242 -1.832 2.105 1 98.75 51 GLY B CA 1
ATOM 1568 C C . GLY B 1 51 ? 8.125 -0.551 1.301 1 98.75 51 GLY B C 1
ATOM 1569 O O . GLY B 1 51 ? 8.977 0.33 1.398 1 98.75 51 GLY B O 1
ATOM 1570 N N . GLY B 1 52 ? 7.059 -0.512 0.429 1 98.75 52 GLY B N 1
ATOM 1571 C CA . GLY B 1 52 ? 6.801 0.702 -0.33 1 98.75 52 GLY B CA 1
ATOM 1572 C C . GLY B 1 52 ? 6.621 1.927 0.546 1 98.75 52 GLY B C 1
ATOM 1573 O O . GLY B 1 52 ? 7.176 2.99 0.259 1 98.75 52 GLY B O 1
ATOM 1574 N N . ILE B 1 53 ? 5.883 1.789 1.626 1 98.25 53 ILE B N 1
ATOM 1575 C CA . ILE B 1 53 ? 5.695 2.875 2.582 1 98.25 53 ILE B CA 1
ATOM 1576 C C . ILE B 1 53 ? 7.039 3.268 3.188 1 98.25 53 ILE B C 1
ATOM 1578 O O . ILE B 1 53 ? 7.355 4.453 3.295 1 98.25 53 ILE B O 1
ATOM 1582 N N . GLY B 1 54 ? 7.789 2.291 3.604 1 98.06 54 GLY B N 1
ATOM 1583 C CA . GLY B 1 54 ? 9.102 2.568 4.168 1 98.06 54 GLY B CA 1
ATOM 1584 C C . GLY B 1 54 ? 10 3.354 3.229 1 98.06 54 GLY B C 1
ATOM 1585 O O . GLY B 1 54 ? 10.641 4.32 3.643 1 98.06 54 GLY B O 1
ATOM 1586 N N . ILE B 1 55 ? 10.039 2.932 1.985 1 98.25 55 ILE B N 1
ATOM 1587 C CA . ILE B 1 55 ? 10.883 3.592 0.997 1 98.25 55 ILE B CA 1
ATOM 1588 C C . ILE B 1 55 ? 10.375 5.008 0.742 1 98.25 55 ILE B C 1
ATOM 1590 O O . ILE B 1 55 ? 11.164 5.941 0.598 1 98.25 55 ILE B O 1
ATOM 1594 N N . THR B 1 56 ? 9.086 5.207 0.682 1 97.5 56 THR B N 1
ATOM 1595 C CA . THR B 1 56 ? 8.523 6.531 0.445 1 97.5 56 THR B CA 1
ATOM 1596 C C . THR B 1 56 ? 8.836 7.469 1.61 1 97.5 56 THR B C 1
ATOM 1598 O O . THR B 1 56 ? 9.102 8.656 1.407 1 97.5 56 THR B O 1
ATOM 1601 N N . LEU B 1 57 ? 8.766 6.945 2.846 1 96.25 57 LEU B N 1
ATOM 1602 C CA . LEU B 1 57 ? 9.117 7.754 4.008 1 96.25 57 LEU B CA 1
ATOM 1603 C C . LEU B 1 57 ? 10.578 8.18 3.955 1 96.25 57 LEU B C 1
ATOM 1605 O O . LEU B 1 57 ? 10.898 9.336 4.246 1 96.25 57 LEU B O 1
ATOM 1609 N N . TYR B 1 58 ? 11.445 7.246 3.609 1 95.69 58 TYR B N 1
ATOM 1610 C CA . TYR B 1 58 ? 12.844 7.578 3.396 1 95.69 58 TYR B CA 1
ATOM 1611 C C . TYR B 1 58 ? 12.992 8.68 2.354 1 95.69 58 TYR B C 1
ATOM 1613 O O . TYR B 1 58 ? 13.742 9.641 2.559 1 95.69 58 TYR B O 1
ATOM 1621 N N . ALA B 1 59 ? 12.312 8.5 1.223 1 94.94 59 ALA B N 1
ATOM 1622 C CA . ALA B 1 59 ? 12.375 9.453 0.12 1 94.94 59 ALA B CA 1
ATOM 1623 C C . ALA B 1 59 ? 11.945 10.844 0.573 1 94.94 59 ALA B C 1
ATOM 1625 O O . ALA B 1 59 ? 12.555 11.844 0.19 1 94.94 59 ALA B O 1
ATOM 1626 N N . ALA B 1 60 ? 10.906 10.922 1.33 1 91.69 60 ALA B N 1
ATOM 1627 C CA . ALA B 1 60 ? 10.375 12.203 1.8 1 91.69 60 ALA B CA 1
ATOM 1628 C C . ALA B 1 60 ? 11.367 12.906 2.721 1 91.69 60 ALA B C 1
ATOM 1630 O O . ALA B 1 60 ? 11.492 14.133 2.689 1 91.69 60 ALA B O 1
ATOM 1631 N N . THR B 1 61 ? 11.992 12.141 3.516 1 88 61 THR B N 1
ATOM 1632 C CA . THR B 1 61 ? 12.953 12.703 4.457 1 88 61 THR B CA 1
ATOM 1633 C C . THR B 1 61 ? 14.18 13.234 3.723 1 88 61 THR B C 1
ATOM 1635 O O . THR B 1 61 ? 14.781 14.234 4.141 1 88 61 THR B O 1
ATOM 1638 N N . CYS B 1 62 ? 14.523 12.641 2.57 1 89.38 62 CYS B N 1
ATOM 1639 C CA . CYS B 1 62 ? 15.773 12.961 1.89 1 89.38 62 CYS B CA 1
ATOM 1640 C C . CYS B 1 62 ? 15.516 13.82 0.655 1 89.38 62 CYS B C 1
ATOM 1642 O O . CYS B 1 62 ? 16.453 14.336 0.048 1 89.38 62 CYS B O 1
ATOM 1644 N N . GLY B 1 63 ? 14.289 14.031 0.375 1 88.94 63 GLY B N 1
ATOM 1645 C CA . GLY B 1 63 ? 13.984 14.711 -0.873 1 88.94 63 GLY B CA 1
ATOM 1646 C C . GLY B 1 63 ? 14.406 13.93 -2.1 1 88.94 63 GLY B C 1
ATOM 1647 O O . GLY B 1 63 ? 14.922 14.5 -3.064 1 88.94 63 GLY B O 1
ATOM 1648 N N . ALA B 1 64 ? 14.32 12.633 -2.107 1 93.19 64 ALA B N 1
ATOM 1649 C CA . ALA B 1 64 ? 14.797 11.742 -3.162 1 93.19 64 ALA B CA 1
ATOM 1650 C C . ALA B 1 64 ? 13.648 11.281 -4.055 1 93.19 64 ALA B C 1
ATOM 1652 O O . ALA B 1 64 ? 13.008 10.266 -3.775 1 93.19 64 ALA B O 1
ATOM 1653 N N . LEU B 1 65 ? 13.453 11.867 -5.16 1 95.25 65 LEU B N 1
ATOM 1654 C CA . LEU B 1 65 ? 12.305 11.656 -6.031 1 95.25 65 LEU B CA 1
ATOM 1655 C C . LEU B 1 65 ? 12.328 10.258 -6.641 1 95.25 65 LEU B C 1
ATOM 1657 O O . LEU B 1 65 ? 11.273 9.641 -6.824 1 95.25 65 LEU B O 1
ATOM 1661 N N . LEU B 1 66 ? 13.492 9.805 -6.969 1 97.5 66 LEU B N 1
ATOM 1662 C CA . LEU B 1 66 ? 13.602 8.477 -7.57 1 97.5 66 LEU B CA 1
ATOM 1663 C C . LEU B 1 66 ? 13.188 7.395 -6.582 1 97.5 66 LEU B C 1
ATOM 1665 O O . LEU B 1 66 ? 12.539 6.414 -6.961 1 97.5 66 LEU B O 1
ATOM 1669 N N . TRP B 1 67 ? 13.516 7.59 -5.301 1 97.69 67 TRP B N 1
ATOM 1670 C CA . TRP B 1 67 ? 13.078 6.648 -4.277 1 97.69 67 TRP B CA 1
ATOM 1671 C C . TRP B 1 67 ? 11.578 6.766 -4.035 1 97.69 67 TRP B C 1
ATOM 1673 O O . TRP B 1 67 ? 10.914 5.773 -3.729 1 97.69 67 TRP B O 1
ATOM 1683 N N . LEU B 1 68 ? 11.07 7.957 -4.176 1 97.5 68 LEU B N 1
ATOM 1684 C CA . LEU B 1 68 ? 9.625 8.125 -4.066 1 97.5 68 LEU B CA 1
ATOM 1685 C C . LEU B 1 68 ? 8.898 7.316 -5.137 1 97.5 68 LEU B C 1
ATOM 1687 O O . LEU B 1 68 ? 7.902 6.648 -4.848 1 97.5 68 LEU B O 1
ATOM 1691 N N . ALA B 1 69 ? 9.398 7.367 -6.336 1 98.06 69 ALA B N 1
ATOM 1692 C CA . ALA B 1 69 ? 8.82 6.594 -7.43 1 98.06 69 ALA B CA 1
ATOM 1693 C C . ALA B 1 69 ? 8.938 5.094 -7.168 1 98.06 69 ALA B C 1
ATOM 1695 O O . ALA B 1 69 ? 7.988 4.34 -7.379 1 98.06 69 ALA B O 1
ATOM 1696 N N . ALA B 1 70 ? 10.094 4.691 -6.699 1 98.62 70 ALA B N 1
ATOM 1697 C CA . ALA B 1 70 ? 10.336 3.279 -6.41 1 98.62 70 ALA B CA 1
ATOM 1698 C C . ALA B 1 70 ? 9.422 2.781 -5.301 1 98.62 70 ALA B C 1
ATOM 1700 O O . ALA B 1 70 ? 8.789 1.729 -5.434 1 98.62 70 ALA B O 1
ATOM 1701 N N . GLY B 1 71 ? 9.336 3.576 -4.23 1 98.62 71 GLY B N 1
ATOM 1702 C CA . GLY B 1 71 ? 8.508 3.182 -3.104 1 98.62 71 GLY B CA 1
ATOM 1703 C C . GLY B 1 71 ? 7.031 3.111 -3.445 1 98.62 71 GLY B C 1
ATOM 1704 O O . GLY B 1 71 ? 6.344 2.168 -3.051 1 98.62 71 GLY B O 1
ATOM 1705 N N . THR B 1 72 ? 6.535 4.105 -4.172 1 98.5 72 THR B N 1
ATOM 1706 C CA . THR B 1 72 ? 5.137 4.117 -4.586 1 98.5 72 THR B CA 1
ATOM 1707 C C . THR B 1 72 ? 4.832 2.938 -5.5 1 98.5 72 THR B C 1
ATOM 1709 O O . THR B 1 72 ? 3.809 2.27 -5.34 1 98.5 72 THR B O 1
ATOM 1712 N N . SER B 1 73 ? 5.695 2.67 -6.453 1 98.81 73 SER B N 1
ATOM 1713 C CA . SER B 1 73 ? 5.512 1.543 -7.359 1 98.81 73 SER B CA 1
ATOM 1714 C C . SER B 1 73 ? 5.492 0.22 -6.602 1 98.81 73 SER B C 1
ATOM 1716 O O . SER B 1 73 ? 4.648 -0.639 -6.863 1 98.81 73 SER B O 1
ATOM 1718 N N . LEU B 1 74 ? 6.398 0.079 -5.668 1 98.88 74 LEU B N 1
ATOM 1719 C CA . LEU B 1 74 ? 6.469 -1.152 -4.891 1 98.88 74 LEU B CA 1
ATOM 1720 C C . LEU B 1 74 ? 5.18 -1.379 -4.113 1 98.88 74 LEU B C 1
ATOM 1722 O O . LEU B 1 74 ? 4.648 -2.492 -4.09 1 98.88 74 LEU B O 1
ATOM 1726 N N . ALA B 1 75 ? 4.691 -0.346 -3.463 1 98.81 75 ALA B N 1
ATOM 1727 C CA . ALA B 1 75 ? 3.443 -0.461 -2.713 1 98.81 75 ALA B CA 1
ATOM 1728 C C . ALA B 1 75 ? 2.289 -0.857 -3.629 1 98.81 75 ALA B C 1
ATOM 1730 O O . ALA B 1 75 ? 1.468 -1.706 -3.271 1 98.81 75 ALA B O 1
ATOM 1731 N N . LEU B 1 76 ? 2.24 -0.284 -4.789 1 98.81 76 LEU B N 1
ATOM 1732 C CA . LEU B 1 76 ? 1.149 -0.547 -5.719 1 98.81 76 LEU B CA 1
ATOM 1733 C C . LEU B 1 76 ? 1.228 -1.972 -6.262 1 98.81 76 LEU B C 1
ATOM 1735 O O . LEU B 1 76 ? 0.198 -2.592 -6.539 1 98.81 76 LEU B O 1
ATOM 1739 N N . ILE B 1 77 ? 2.389 -2.482 -6.375 1 98.75 77 ILE B N 1
ATOM 1740 C CA . ILE B 1 77 ? 2.557 -3.861 -6.816 1 98.75 77 ILE B CA 1
ATOM 1741 C C . ILE B 1 77 ? 1.88 -4.809 -5.824 1 98.75 77 ILE B C 1
ATOM 1743 O O . ILE B 1 77 ? 1.372 -5.863 -6.215 1 98.75 77 ILE B O 1
ATOM 1747 N N . GLY B 1 78 ? 1.813 -4.43 -4.578 1 98.31 78 GLY B N 1
ATOM 1748 C CA . GLY B 1 78 ? 1.153 -5.25 -3.572 1 98.31 78 GLY B CA 1
ATOM 1749 C C . GLY B 1 78 ? -0.328 -5.441 -3.836 1 98.31 78 GLY B C 1
ATOM 1750 O O . GLY B 1 78 ? -0.927 -6.41 -3.367 1 98.31 78 GLY B O 1
ATOM 1751 N N . VAL B 1 79 ? -0.901 -4.551 -4.594 1 97.62 79 VAL B N 1
ATOM 1752 C CA . VAL B 1 79 ? -2.328 -4.625 -4.887 1 97.62 79 VAL B CA 1
ATOM 1753 C C . VAL B 1 79 ? -2.539 -5.031 -6.344 1 97.62 79 VAL B C 1
ATOM 1755 O O . VAL B 1 79 ? -3.48 -5.758 -6.664 1 97.62 79 VAL B O 1
ATOM 1758 N N . VAL B 1 80 ? -1.692 -4.469 -7.195 1 98.12 80 VAL B N 1
ATOM 1759 C CA . VAL B 1 80 ? -1.744 -4.816 -8.609 1 98.12 80 VAL B CA 1
ATOM 1760 C C . VAL B 1 80 ? -0.873 -6.043 -8.875 1 98.12 80 VAL B C 1
ATOM 1762 O O . VAL B 1 80 ? 0.243 -5.922 -9.391 1 98.12 80 VAL B O 1
ATOM 1765 N N . THR B 1 81 ? -1.414 -7.18 -8.594 1 97.81 81 THR B N 1
ATOM 1766 C CA . THR B 1 81 ? -0.644 -8.414 -8.672 1 97.81 81 THR B CA 1
ATOM 1767 C C . THR B 1 81 ? -0.45 -8.836 -10.125 1 97.81 81 THR B C 1
ATOM 1769 O O . THR B 1 81 ? -0.849 -8.125 -11.047 1 97.81 81 THR B O 1
ATOM 1772 N N . GLU B 1 82 ? 0.222 -9.938 -10.242 1 96.56 82 GLU B N 1
ATOM 1773 C CA . GLU B 1 82 ? 0.59 -10.367 -11.594 1 96.56 82 GLU B CA 1
ATOM 1774 C C . GLU B 1 82 ? -0.638 -10.805 -12.383 1 96.56 82 GLU B C 1
ATOM 1776 O O . GLU B 1 82 ? -0.581 -10.922 -13.609 1 96.56 82 GLU B O 1
ATOM 1781 N N . ASP B 1 83 ? -1.819 -11.008 -11.664 1 94.88 83 ASP B N 1
ATOM 1782 C CA . ASP B 1 83 ? -3.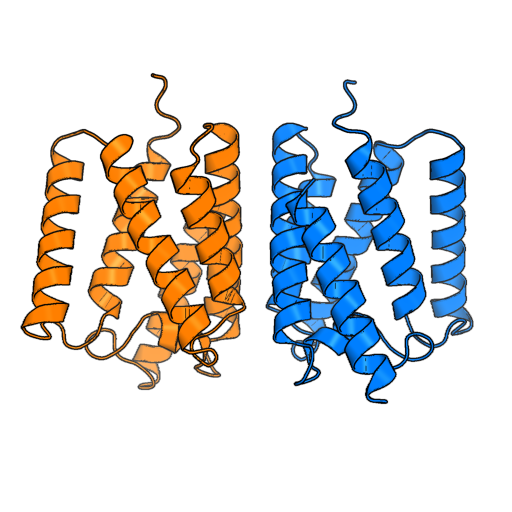074 -11.266 -12.367 1 94.88 83 ASP B CA 1
ATOM 1783 C C . ASP B 1 83 ? -3.436 -10.102 -13.289 1 94.88 83 ASP B C 1
ATOM 1785 O O . ASP B 1 83 ? -4.195 -10.281 -14.242 1 94.88 83 ASP B O 1
ATOM 1789 N N . TYR B 1 84 ? -2.965 -8.945 -12.953 1 95.69 84 TYR B N 1
ATOM 1790 C CA . TYR B 1 84 ? -3.1 -7.781 -13.82 1 95.69 84 TYR B CA 1
ATOM 1791 C C . TYR B 1 84 ? -1.835 -7.566 -14.641 1 95.69 84 TYR B C 1
ATOM 1793 O O . TYR B 1 84 ? -0.995 -6.734 -14.297 1 95.69 84 TYR B O 1
ATOM 1801 N N . THR B 1 85 ? -1.696 -8.172 -15.727 1 95.44 85 THR B N 1
ATOM 1802 C CA . THR B 1 85 ? -0.465 -8.406 -16.469 1 95.44 85 THR B CA 1
ATOM 1803 C C . THR B 1 85 ? 0.215 -7.086 -16.828 1 95.44 85 THR B C 1
ATOM 1805 O O . THR B 1 85 ? 1.235 -6.73 -16.234 1 95.44 85 THR B O 1
ATOM 1808 N N . THR B 1 86 ? -0.374 -6.246 -17.656 1 96.94 86 THR B N 1
ATOM 1809 C CA . THR B 1 86 ? 0.277 -5.047 -18.172 1 96.94 86 THR B CA 1
ATOM 1810 C C . THR B 1 86 ? 0.521 -4.039 -17.062 1 96.94 86 THR B C 1
ATOM 1812 O O . THR B 1 86 ? 1.646 -3.568 -16.875 1 96.94 86 THR B O 1
ATOM 1815 N N . PRO B 1 87 ? -0.508 -3.75 -16.234 1 97.38 87 PRO B N 1
ATOM 1816 C CA . PRO B 1 87 ? -0.251 -2.797 -15.156 1 97.38 87 PRO B CA 1
ATOM 1817 C C . PRO B 1 87 ? 0.832 -3.275 -14.195 1 97.38 87 PRO B C 1
ATOM 1819 O O . PRO B 1 87 ? 1.659 -2.479 -13.742 1 97.38 87 PRO B O 1
ATOM 1822 N N . HIS B 1 88 ? 0.791 -4.555 -13.883 1 97.56 88 HIS B N 1
ATOM 1823 C CA . HIS B 1 88 ? 1.797 -5.117 -12.992 1 97.56 88 HIS B CA 1
ATOM 1824 C C . HIS B 1 88 ? 3.197 -4.965 -13.57 1 97.56 88 HIS B C 1
ATOM 1826 O O . HIS B 1 88 ? 4.125 -4.559 -12.867 1 97.56 88 HIS B O 1
ATOM 1832 N N . PHE B 1 89 ? 3.318 -5.27 -14.828 1 97.31 89 PHE B N 1
ATOM 1833 C CA . PHE B 1 89 ? 4.609 -5.184 -15.5 1 97.31 89 PHE B CA 1
ATOM 1834 C C . PHE B 1 89 ? 5.141 -3.754 -15.469 1 97.31 89 PHE B C 1
ATOM 1836 O O . PHE B 1 89 ? 6.324 -3.531 -15.211 1 97.31 89 PHE B O 1
ATOM 1843 N N . LEU B 1 90 ? 4.316 -2.789 -15.734 1 98.06 90 LEU B N 1
ATOM 1844 C CA . LEU B 1 90 ? 4.723 -1.389 -15.766 1 98.06 90 LEU B CA 1
ATOM 1845 C C . LEU B 1 90 ? 5.152 -0.918 -14.383 1 98.06 90 LEU B C 1
ATOM 1847 O O . LEU B 1 90 ? 6.125 -0.172 -14.25 1 98.06 90 LEU B O 1
ATOM 1851 N N . LEU B 1 91 ? 4.445 -1.319 -13.383 1 98.56 91 LEU B N 1
ATOM 1852 C CA . LEU B 1 91 ? 4.805 -0.958 -12.016 1 98.56 91 LEU B CA 1
ATOM 1853 C C . LEU B 1 91 ? 6.125 -1.605 -11.609 1 98.56 91 LEU B C 1
ATOM 1855 O O . LEU B 1 91 ? 6.961 -0.971 -10.961 1 98.56 91 LEU B O 1
ATOM 1859 N N . ALA B 1 92 ? 6.273 -2.871 -11.992 1 98 92 ALA B N 1
ATOM 1860 C CA . ALA B 1 92 ? 7.531 -3.559 -11.703 1 98 92 ALA B CA 1
ATOM 1861 C C . ALA B 1 92 ? 8.703 -2.869 -12.391 1 98 92 ALA B C 1
ATOM 1863 O O . ALA B 1 92 ? 9.758 -2.66 -11.781 1 98 92 ALA B O 1
ATOM 1864 N N . LEU B 1 93 ? 8.492 -2.525 -13.625 1 97.56 93 LEU B N 1
ATOM 1865 C CA . LEU B 1 93 ? 9.516 -1.802 -14.375 1 97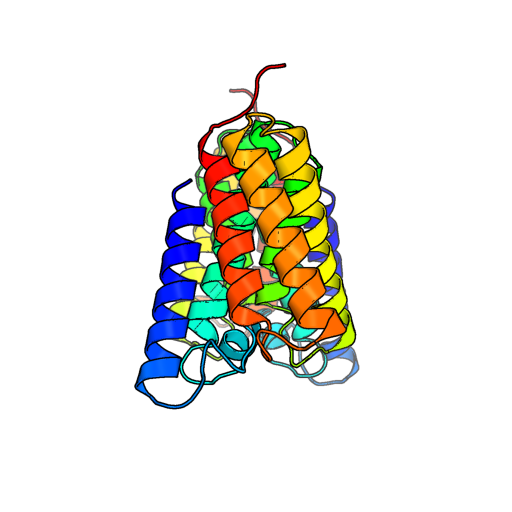.56 93 LEU B CA 1
ATOM 1866 C C . LEU B 1 93 ? 9.852 -0.479 -13.695 1 97.56 93 LEU B C 1
ATOM 1868 O O . LEU B 1 93 ? 11.031 -0.132 -13.555 1 97.56 93 LEU B O 1
ATOM 1872 N N . ALA B 1 94 ? 8.898 0.246 -13.312 1 98.5 94 ALA B N 1
ATOM 1873 C CA . ALA B 1 94 ? 9.102 1.522 -12.633 1 98.5 94 ALA B CA 1
ATOM 1874 C C . ALA B 1 94 ? 9.891 1.337 -11.336 1 98.5 94 ALA B C 1
ATOM 1876 O O . ALA B 1 94 ? 10.766 2.139 -11.023 1 98.5 94 ALA B O 1
ATOM 1877 N N . PHE B 1 95 ? 9.578 0.309 -10.602 1 98.62 95 PHE B N 1
ATOM 1878 C CA . PHE B 1 95 ? 10.258 0.041 -9.336 1 98.62 95 PHE B CA 1
ATOM 1879 C C . PHE B 1 95 ? 11.734 -0.238 -9.555 1 98.62 95 PHE B C 1
ATOM 1881 O O . PHE B 1 95 ? 12.594 0.387 -8.93 1 98.62 95 PHE B O 1
ATOM 1888 N N . PHE B 1 96 ? 12.008 -1.112 -10.453 1 97.75 96 PHE B N 1
ATOM 1889 C CA . PHE B 1 96 ? 13.391 -1.531 -10.641 1 97.75 96 PHE B CA 1
ATOM 1890 C C . PHE B 1 96 ? 14.203 -0.437 -11.328 1 97.75 96 PHE B C 1
ATOM 1892 O O . PHE B 1 96 ? 15.344 -0.183 -10.953 1 97.75 96 PHE B O 1
ATOM 1899 N N . VAL B 1 97 ? 13.664 0.251 -12.297 1 97.12 97 VAL B N 1
ATOM 1900 C CA . VAL B 1 97 ? 14.391 1.294 -13.016 1 97.12 97 VAL B CA 1
ATOM 1901 C C . VAL B 1 97 ? 14.664 2.471 -12.078 1 97.12 97 VAL B C 1
ATOM 1903 O O . VAL B 1 97 ? 15.797 2.953 -11.992 1 97.12 97 VAL B O 1
ATOM 1906 N N . SER B 1 98 ? 13.648 2.898 -11.391 1 97.94 98 SER B N 1
ATOM 1907 C CA . SER B 1 98 ? 13.852 4.012 -10.469 1 97.94 98 SER B CA 1
ATOM 1908 C C . SER B 1 98 ? 14.773 3.625 -9.32 1 97.94 98 SER B C 1
ATOM 1910 O O . SER B 1 98 ? 15.594 4.434 -8.883 1 97.94 98 SER B O 1
ATOM 1912 N N . GLY B 1 99 ? 14.602 2.387 -8.844 1 96.94 99 GLY B N 1
ATOM 1913 C CA . GLY B 1 99 ? 15.5 1.924 -7.793 1 96.94 99 GLY B CA 1
ATOM 1914 C C . GLY B 1 99 ? 16.953 1.899 -8.219 1 96.94 99 GLY B C 1
ATOM 1915 O O . GLY B 1 99 ? 17.828 2.338 -7.477 1 96.94 99 GLY B O 1
ATOM 1916 N N . PHE B 1 100 ? 17.219 1.454 -9.367 1 96.06 100 PHE B N 1
ATOM 1917 C CA . PHE B 1 100 ? 18.578 1.437 -9.891 1 96.06 100 PHE B CA 1
ATOM 1918 C C . PHE B 1 100 ? 19.094 2.855 -10.086 1 96.06 100 PHE B C 1
ATOM 1920 O O . PHE B 1 100 ? 20.219 3.168 -9.68 1 96.06 100 PHE B O 1
ATOM 1927 N N . ALA B 1 101 ? 18.328 3.684 -10.703 1 95.44 101 ALA B N 1
ATOM 1928 C CA . ALA B 1 101 ? 18.734 5.066 -10.938 1 95.44 101 ALA B CA 1
ATOM 1929 C C . ALA B 1 101 ? 19.047 5.773 -9.617 1 95.44 101 ALA B C 1
ATOM 1931 O O . ALA B 1 101 ? 20.031 6.5 -9.516 1 95.44 101 ALA B O 1
ATOM 1932 N N . ALA B 1 102 ? 18.219 5.52 -8.688 1 95.5 102 ALA B N 1
ATOM 1933 C CA . ALA B 1 102 ? 18.406 6.117 -7.371 1 95.5 102 ALA B CA 1
ATOM 1934 C C . ALA B 1 102 ? 19.703 5.613 -6.734 1 95.5 102 ALA B C 1
ATOM 1936 O O . ALA B 1 102 ? 20.484 6.402 -6.195 1 95.5 102 ALA B O 1
ATOM 1937 N N . SER B 1 103 ? 19.891 4.328 -6.789 1 94.06 103 SER B N 1
ATOM 1938 C CA . SER B 1 103 ? 21.094 3.73 -6.191 1 94.06 103 SER B CA 1
ATOM 1939 C C . SER B 1 103 ? 22.359 4.246 -6.855 1 94.06 103 SER B C 1
ATOM 1941 O O . SER B 1 103 ? 23.344 4.539 -6.176 1 94.06 103 SER B O 1
ATOM 1943 N N . LEU B 1 104 ? 22.359 4.422 -8.086 1 91.25 104 LEU B N 1
ATOM 1944 C CA . LEU B 1 104 ? 23.516 4.914 -8.828 1 91.25 104 LEU B CA 1
ATOM 1945 C C . LEU B 1 104 ? 23.781 6.383 -8.508 1 91.25 104 LEU B C 1
ATOM 1947 O O . LEU B 1 104 ? 24.938 6.812 -8.469 1 91.25 104 LEU B O 1
ATOM 1951 N N . SER B 1 105 ? 22.766 7.09 -8.328 1 91.19 105 SER B N 1
ATOM 1952 C CA . SER B 1 105 ? 22.891 8.516 -8.055 1 91.19 105 SER B CA 1
ATOM 1953 C C . SER B 1 105 ? 23.344 8.766 -6.621 1 91.19 105 SER B C 1
ATOM 1955 O O . SER B 1 105 ? 24.125 9.688 -6.363 1 91.19 105 SER B O 1
ATOM 1957 N N . GLU B 1 106 ? 22.938 7.926 -5.773 1 90.56 106 GLU B N 1
ATOM 1958 C CA . GLU B 1 106 ? 23.156 8.227 -4.359 1 90.56 106 GLU B CA 1
ATOM 1959 C C . GLU B 1 106 ? 24.328 7.438 -3.801 1 90.56 106 GLU B C 1
ATOM 1961 O O . GLU B 1 106 ? 25 7.887 -2.861 1 90.56 106 GLU B O 1
ATOM 1966 N N . CYS B 1 107 ? 24.438 6.246 -4.246 1 90.12 107 CYS B N 1
ATOM 1967 C CA . CYS B 1 107 ? 25.5 5.383 -3.734 1 90.12 107 CYS B CA 1
ATOM 1968 C C . CYS B 1 107 ? 26.609 5.23 -4.758 1 90.12 107 CYS B C 1
ATOM 1970 O O . CYS B 1 107 ? 26.656 4.246 -5.5 1 90.12 107 CYS B O 1
ATOM 1972 N N . ARG B 1 108 ? 27.594 6.148 -4.609 1 87.25 108 ARG B N 1
ATOM 1973 C CA . ARG B 1 108 ? 28.594 6.285 -5.664 1 87.25 108 ARG B CA 1
ATOM 1974 C C . ARG B 1 108 ? 29.906 5.629 -5.262 1 87.25 108 ARG B C 1
ATOM 1976 O O . ARG B 1 108 ? 30.891 5.688 -6.004 1 87.25 108 ARG B O 1
ATOM 1983 N N . THR B 1 109 ? 29.953 4.945 -4.27 1 90.44 109 THR B N 1
ATOM 1984 C CA . THR B 1 109 ? 31.203 4.289 -3.877 1 90.44 109 THR B CA 1
ATOM 1985 C C . THR B 1 109 ? 31.469 3.066 -4.75 1 90.44 109 THR B C 1
ATOM 1987 O O . THR B 1 109 ? 30.531 2.459 -5.277 1 90.44 109 THR B O 1
ATOM 1990 N N . PRO B 1 110 ? 32.719 2.705 -4.848 1 91.5 110 PRO B N 1
ATOM 1991 C CA . PRO B 1 110 ? 33.094 1.64 -5.777 1 91.5 110 PRO B CA 1
ATOM 1992 C C . PRO B 1 110 ? 32.344 0.326 -5.504 1 91.5 110 PRO B C 1
ATOM 1994 O O . PRO B 1 110 ? 31.859 -0.313 -6.43 1 91.5 110 PRO B O 1
ATOM 1997 N N . PRO B 1 111 ? 32.25 -0.187 -4.309 1 91.69 111 PRO B N 1
ATOM 1998 C CA . PRO B 1 111 ? 31.547 -1.447 -4.094 1 91.69 111 PRO B CA 1
ATOM 1999 C C . PRO B 1 111 ? 30.109 -1.412 -4.617 1 91.69 111 PRO B C 1
ATOM 2001 O O . PRO B 1 111 ? 29.625 -2.395 -5.191 1 91.69 111 PRO B O 1
ATOM 2004 N N . TYR B 1 112 ? 29.438 -0.333 -4.445 1 92.06 112 TYR B N 1
ATOM 2005 C CA . TYR B 1 112 ? 28.047 -0.231 -4.906 1 92.06 112 TYR B CA 1
ATOM 2006 C C . TYR B 1 112 ? 27.984 -0.164 -6.426 1 92.06 112 TYR B C 1
ATOM 2008 O O . TYR B 1 112 ? 27.094 -0.742 -7.043 1 92.06 112 TYR B O 1
ATOM 2016 N N . ARG B 1 113 ? 28.938 0.517 -7.016 1 91.5 113 ARG B N 1
ATOM 2017 C CA . ARG B 1 113 ? 28.969 0.596 -8.477 1 91.5 113 ARG B CA 1
ATOM 2018 C C . ARG B 1 113 ? 29.266 -0.769 -9.086 1 91.5 113 ARG B C 1
ATOM 2020 O O . ARG B 1 113 ? 28.688 -1.132 -10.109 1 91.5 113 ARG B O 1
ATOM 2027 N N . ILE B 1 114 ? 30.109 -1.441 -8.445 1 94.06 114 ILE B N 1
ATOM 2028 C CA . ILE B 1 114 ? 30.453 -2.781 -8.914 1 94.06 114 ILE B CA 1
ATOM 2029 C C . ILE B 1 114 ? 29.234 -3.697 -8.781 1 94.06 114 ILE B C 1
ATOM 2031 O O . ILE B 1 114 ? 28.922 -4.449 -9.703 1 94.06 114 ILE B O 1
ATOM 2035 N N . LEU B 1 115 ? 28.562 -3.641 -7.66 1 94.5 115 LEU B N 1
ATOM 2036 C CA . LEU B 1 115 ? 27.375 -4.453 -7.43 1 94.5 115 LEU B CA 1
ATOM 2037 C C . LEU B 1 115 ? 26.281 -4.109 -8.43 1 94.5 115 LEU B C 1
ATOM 2039 O O . LEU B 1 115 ? 25.625 -5.004 -8.969 1 94.5 115 LEU B O 1
ATOM 2043 N N . ALA B 1 116 ? 26.109 -2.842 -8.633 1 93.88 116 ALA B N 1
ATOM 2044 C CA . ALA B 1 116 ? 25.094 -2.398 -9.594 1 93.88 116 ALA B CA 1
ATOM 2045 C C . ALA B 1 116 ? 25.406 -2.92 -10.992 1 93.88 116 ALA B C 1
ATOM 2047 O O . ALA B 1 116 ? 24.516 -3.385 -11.703 1 93.88 116 ALA B O 1
ATOM 2048 N N . ALA B 1 117 ? 26.688 -2.805 -11.406 1 92.75 117 ALA B N 1
ATOM 2049 C CA . ALA B 1 117 ? 27.109 -3.299 -12.711 1 92.75 117 ALA B CA 1
ATOM 2050 C C . ALA B 1 117 ? 26.891 -4.805 -12.828 1 92.75 117 ALA B C 1
ATOM 2052 O O . ALA B 1 117 ? 26.422 -5.293 -13.859 1 92.75 117 ALA B O 1
ATOM 2053 N N . ALA B 1 118 ? 27.234 -5.477 -11.797 1 96.44 118 ALA B N 1
ATOM 2054 C CA . ALA B 1 118 ? 27.047 -6.926 -11.781 1 96.44 118 ALA B CA 1
ATOM 2055 C C . ALA B 1 118 ? 25.578 -7.285 -11.945 1 96.44 118 ALA B C 1
ATOM 2057 O O . ALA B 1 118 ? 25.234 -8.258 -12.625 1 96.44 118 ALA B O 1
ATOM 2058 N N . LEU B 1 119 ? 24.734 -6.555 -11.344 1 96.94 119 LEU B N 1
ATOM 2059 C CA . LEU B 1 119 ? 23.297 -6.809 -11.43 1 96.94 119 LEU B CA 1
ATOM 2060 C C . LEU B 1 119 ? 22.766 -6.504 -12.828 1 96.94 119 LEU B C 1
ATOM 2062 O O . LEU B 1 119 ? 21.891 -7.199 -13.336 1 96.94 119 LEU B O 1
ATOM 2066 N N . VAL B 1 120 ? 23.25 -5.453 -13.43 1 94.12 120 VAL B N 1
ATOM 2067 C CA . VAL B 1 120 ? 22.891 -5.145 -14.805 1 94.12 120 VAL B CA 1
ATOM 2068 C C . VAL B 1 120 ? 23.281 -6.297 -15.719 1 94.12 120 VAL B C 1
ATOM 2070 O O . VAL B 1 120 ? 22.516 -6.707 -16.594 1 94.12 120 VAL B O 1
ATOM 2073 N N . ILE B 1 121 ? 24.453 -6.789 -15.523 1 96.12 121 ILE B N 1
ATOM 2074 C CA . ILE B 1 121 ? 24.938 -7.934 -16.297 1 96.12 121 ILE B CA 1
ATOM 2075 C C . ILE B 1 121 ? 24.016 -9.125 -16.062 1 96.12 121 ILE B C 1
ATOM 2077 O O . ILE B 1 121 ? 23.656 -9.836 -17.016 1 96.12 121 ILE B O 1
ATOM 2081 N N . LEU B 1 122 ? 23.625 -9.352 -14.844 1 97.69 122 LEU B N 1
ATOM 2082 C CA . LEU B 1 122 ? 22.734 -10.461 -14.516 1 97.69 122 LEU B CA 1
ATOM 2083 C C . LEU B 1 122 ? 21.391 -10.312 -15.227 1 97.69 122 LEU B C 1
ATOM 2085 O O . LEU B 1 122 ? 20.844 -11.297 -15.734 1 97.69 122 LEU B O 1
ATOM 2089 N N . TRP B 1 123 ? 20.844 -9.164 -15.25 1 96.88 123 TRP B N 1
ATOM 2090 C CA . TRP B 1 123 ? 19.594 -8.914 -15.961 1 96.88 123 TRP B CA 1
ATOM 2091 C C . TRP B 1 123 ? 19.766 -9.141 -17.453 1 96.88 123 TRP B C 1
ATOM 2093 O O . TRP B 1 123 ? 18.875 -9.695 -18.109 1 96.88 123 TRP B O 1
ATOM 2103 N N . ILE B 1 124 ? 20.875 -8.703 -18.031 1 96 124 ILE B N 1
ATOM 2104 C CA . ILE B 1 124 ? 21.156 -8.922 -19.453 1 96 124 ILE B CA 1
ATOM 2105 C C . ILE B 1 124 ? 21.25 -10.414 -19.734 1 96 124 ILE B C 1
ATOM 2107 O O . ILE B 1 124 ? 20.688 -10.906 -20.719 1 96 124 ILE B O 1
ATOM 2111 N N . LEU B 1 125 ? 21.938 -11.125 -18.875 1 97.38 125 LEU B N 1
ATOM 2112 C CA . LEU B 1 125 ? 22.062 -12.57 -19.016 1 97.38 125 LEU B CA 1
ATOM 2113 C C . LEU B 1 125 ? 20.703 -13.242 -19 1 97.38 125 LEU B C 1
ATOM 2115 O O . LEU B 1 125 ? 20.438 -14.164 -19.766 1 97.38 125 LEU B O 1
ATOM 2119 N N . HIS B 1 126 ? 19.812 -12.867 -18.047 1 96.44 126 HIS B N 1
ATOM 2120 C CA . HIS B 1 126 ? 18.453 -13.398 -17.984 1 96.44 126 HIS B CA 1
ATOM 2121 C C . HIS B 1 126 ? 17.703 -13.117 -19.281 1 96.44 126 HIS B C 1
ATOM 2123 O O . HIS B 1 126 ? 17.094 -14.023 -19.859 1 96.44 126 HIS B O 1
ATOM 2129 N N . PHE B 1 127 ? 17.75 -11.875 -19.797 1 95.69 127 PHE B N 1
ATOM 2130 C CA . PHE B 1 127 ? 16.922 -11.469 -20.922 1 95.69 127 PHE B CA 1
ATOM 2131 C C . PHE B 1 127 ? 17.453 -12.062 -22.219 1 95.69 127 PHE B C 1
ATOM 2133 O O . PHE B 1 127 ? 16.688 -12.352 -23.141 1 95.69 127 PHE B O 1
ATOM 2140 N N . THR B 1 128 ? 18.766 -12.258 -22.344 1 96.38 128 THR B N 1
ATOM 2141 C CA . THR B 1 128 ? 19.359 -12.719 -23.594 1 96.38 128 THR B CA 1
ATOM 2142 C C . THR B 1 128 ? 19.469 -14.242 -23.625 1 96.38 128 THR B C 1
ATOM 2144 O O . THR B 1 128 ? 19.219 -14.867 -24.656 1 96.38 128 THR B O 1
ATOM 2147 N N . PHE B 1 129 ? 19.75 -14.891 -22.469 1 97.06 129 PHE B N 1
ATOM 2148 C CA . PHE B 1 129 ? 20.078 -16.312 -22.469 1 97.06 129 PHE B CA 1
ATOM 2149 C C . PHE B 1 129 ? 19.156 -17.078 -21.516 1 97.06 129 PHE B C 1
ATOM 2151 O O . PHE B 1 129 ? 19.266 -18.297 -21.406 1 97.06 129 PHE B O 1
ATOM 2158 N N . ARG B 1 130 ? 18.312 -16.344 -20.812 1 97.06 130 ARG B N 1
ATOM 2159 C CA . ARG B 1 130 ? 17.438 -16.969 -19.812 1 97.06 130 ARG B CA 1
ATOM 2160 C C . ARG B 1 130 ? 18.25 -17.641 -18.719 1 97.06 130 ARG B C 1
ATOM 2162 O O . ARG B 1 130 ? 17.969 -18.766 -18.328 1 97.06 130 ARG B O 1
ATOM 2169 N N . LEU B 1 131 ? 19.328 -16.922 -18.375 1 95.69 131 LEU B N 1
ATOM 2170 C CA . LEU B 1 131 ? 20.188 -17.359 -17.297 1 95.69 131 LEU B CA 1
ATOM 2171 C C . LEU B 1 131 ? 20.234 -16.312 -16.188 1 95.69 131 LEU B C 1
ATOM 2173 O O . LEU B 1 131 ? 20.922 -15.297 -16.328 1 95.69 131 LEU B O 1
ATOM 2177 N N . PRO B 1 132 ? 19.641 -16.609 -15.086 1 96.62 132 PRO B N 1
ATOM 2178 C CA . PRO B 1 132 ? 18.734 -17.734 -14.805 1 96.62 132 PRO B CA 1
ATOM 2179 C C . PRO B 1 132 ? 17.453 -17.672 -15.617 1 96.62 132 PRO B C 1
ATOM 2181 O O . PRO B 1 132 ? 17.125 -16.625 -16.203 1 96.62 132 PRO B O 1
ATOM 2184 N N . PRO B 1 133 ? 16.656 -18.797 -15.656 1 97.88 133 PRO B N 1
ATOM 2185 C CA . PRO B 1 133 ? 15.406 -18.797 -16.422 1 97.88 133 PRO B CA 1
ATOM 2186 C C . PRO B 1 133 ? 14.328 -17.938 -15.781 1 97.88 133 PRO B C 1
ATOM 2188 O O . PRO B 1 133 ? 13.5 -17.344 -16.484 1 97.88 133 PRO B O 1
ATOM 2191 N N . GLY B 1 134 ? 14.273 -17.938 -14.508 1 97.88 134 GLY B N 1
ATOM 2192 C CA . GLY B 1 134 ? 13.344 -17.062 -13.812 1 97.88 134 GLY B CA 1
ATOM 2193 C C . GLY B 1 134 ? 13.961 -15.734 -13.406 1 97.88 134 GLY B C 1
ATOM 2194 O O . GLY B 1 134 ? 15.18 -15.57 -13.469 1 97.88 134 GLY B O 1
ATOM 2195 N N . VAL B 1 135 ? 13.133 -14.828 -12.977 1 97.94 135 VAL B N 1
ATOM 2196 C CA . VAL B 1 135 ? 13.633 -13.484 -12.688 1 97.94 135 VAL B CA 1
ATOM 2197 C C . VAL B 1 135 ? 13.75 -13.289 -11.18 1 97.94 135 VAL B C 1
ATOM 2199 O O . VAL B 1 135 ? 14.219 -12.25 -10.711 1 97.94 135 VAL B O 1
ATOM 2202 N N . ALA B 1 136 ? 13.367 -14.227 -10.375 1 98.56 136 ALA B N 1
ATOM 2203 C CA . ALA B 1 136 ? 13.328 -14.078 -8.922 1 98.56 136 ALA B CA 1
ATOM 2204 C C . ALA B 1 136 ? 14.703 -13.703 -8.375 1 98.56 136 ALA B C 1
ATOM 2206 O O . ALA B 1 136 ? 14.82 -12.844 -7.492 1 98.56 136 ALA B O 1
ATOM 2207 N N . ILE B 1 137 ? 15.703 -14.305 -8.859 1 98.31 137 ILE B N 1
ATOM 2208 C CA . ILE B 1 137 ? 17.047 -14.117 -8.344 1 98.31 137 ILE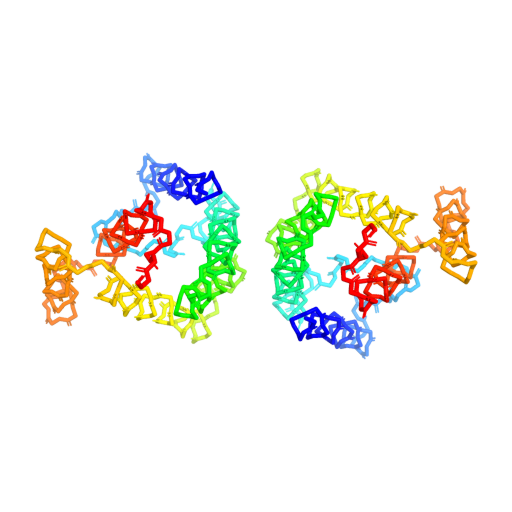 B CA 1
ATOM 2209 C C . ILE B 1 137 ? 17.516 -12.695 -8.648 1 98.31 137 ILE B C 1
ATOM 2211 O O . ILE B 1 137 ? 17.891 -11.945 -7.734 1 98.31 137 ILE B O 1
ATOM 2215 N N . PRO B 1 138 ? 17.562 -12.227 -9.914 1 97.94 138 PRO B N 1
ATOM 2216 C CA . PRO B 1 138 ? 17.953 -10.836 -10.133 1 97.94 138 PRO B CA 1
ATOM 2217 C C . PRO B 1 138 ? 17.062 -9.844 -9.391 1 97.94 138 PRO B C 1
ATOM 2219 O O . PRO B 1 138 ? 17.531 -8.797 -8.945 1 97.94 138 PRO B O 1
ATOM 2222 N N . GLU B 1 139 ? 15.797 -10.102 -9.258 1 98.5 139 GLU B N 1
ATOM 2223 C CA . GLU B 1 139 ? 14.891 -9.227 -8.516 1 98.5 139 GLU B CA 1
ATOM 2224 C C . GLU B 1 139 ? 15.328 -9.102 -7.059 1 98.5 139 GLU B C 1
ATOM 2226 O O . GLU B 1 139 ? 15.414 -7.992 -6.523 1 98.5 139 GLU B O 1
ATOM 2231 N N . TYR B 1 140 ? 15.516 -10.234 -6.449 1 98.5 140 TYR B N 1
ATOM 2232 C CA . TYR B 1 140 ? 15.867 -10.258 -5.035 1 98.5 140 TYR B CA 1
ATOM 2233 C C . TYR B 1 140 ? 17.203 -9.547 -4.793 1 98.5 140 TYR B C 1
ATOM 2235 O O . TYR B 1 140 ? 17.328 -8.75 -3.855 1 98.5 140 TYR B O 1
ATOM 2243 N N . LEU B 1 141 ? 18.172 -9.828 -5.598 1 98 141 LEU B N 1
ATOM 2244 C CA . LEU B 1 141 ? 19.469 -9.195 -5.465 1 98 141 LEU B CA 1
ATOM 2245 C C . LEU B 1 141 ? 19.375 -7.695 -5.715 1 98 141 LEU B C 1
ATOM 2247 O O . LEU B 1 141 ? 20.094 -6.91 -5.078 1 98 141 LEU B O 1
ATOM 2251 N N . SER B 1 142 ? 18.578 -7.273 -6.672 1 98.12 142 SER B N 1
ATOM 2252 C CA . SER B 1 142 ? 18.359 -5.852 -6.891 1 98.12 142 SER B CA 1
ATOM 2253 C C . SER B 1 142 ? 17.766 -5.188 -5.656 1 98.12 142 SER B C 1
ATOM 2255 O O . SER B 1 142 ? 18.188 -4.094 -5.266 1 98.12 142 SER B O 1
ATOM 2257 N N . ALA B 1 143 ? 16.797 -5.875 -5.078 1 98 143 ALA B N 1
ATOM 2258 C CA . ALA B 1 143 ? 16.172 -5.348 -3.863 1 98 143 ALA B CA 1
ATOM 2259 C C . ALA B 1 143 ? 17.203 -5.18 -2.75 1 98 143 ALA B C 1
ATOM 2261 O O . ALA B 1 143 ? 17.172 -4.195 -2.008 1 98 143 ALA B O 1
ATOM 2262 N N . LEU B 1 144 ? 18.094 -6.125 -2.586 1 97.56 144 LEU B N 1
ATOM 2263 C CA . LEU B 1 144 ? 19.141 -6.027 -1.568 1 97.56 144 LEU B CA 1
ATOM 2264 C C . LEU B 1 144 ? 20.047 -4.828 -1.829 1 97.56 144 LEU B C 1
ATOM 2266 O O . LEU B 1 144 ? 20.469 -4.152 -0.89 1 97.56 144 LEU B O 1
ATOM 2270 N N . LEU B 1 145 ? 20.391 -4.598 -3.062 1 96.88 145 LEU B N 1
ATOM 2271 C CA . LEU B 1 145 ? 21.156 -3.41 -3.408 1 96.88 145 LEU B CA 1
ATOM 2272 C C . LEU B 1 145 ? 20.422 -2.141 -2.982 1 96.88 145 LEU B C 1
ATOM 2274 O O . LEU B 1 145 ? 21.031 -1.241 -2.391 1 96.88 145 LEU B O 1
ATOM 2278 N N . PHE B 1 146 ? 19.125 -2.057 -3.354 1 97.44 146 PHE B N 1
ATOM 2279 C CA . PHE B 1 146 ? 18.328 -0.881 -3.02 1 97.44 146 PHE B CA 1
ATOM 2280 C C . PHE B 1 146 ? 18.312 -0.647 -1.514 1 97.44 146 PHE B C 1
ATOM 2282 O O . PHE B 1 146 ? 18.531 0.476 -1.052 1 97.44 146 PHE B O 1
ATOM 2289 N N . ILE B 1 147 ? 18.078 -1.733 -0.784 1 97.38 147 ILE B N 1
ATOM 2290 C CA . ILE B 1 147 ? 18 -1.648 0.67 1 97.38 147 ILE B CA 1
ATOM 2291 C C . ILE B 1 147 ? 19.344 -1.218 1.243 1 97.38 147 ILE B C 1
ATOM 2293 O O . ILE B 1 147 ? 19.406 -0.374 2.141 1 97.38 147 ILE B O 1
ATOM 2297 N N . SER B 1 148 ? 20.391 -1.799 0.776 1 95.56 148 SER B N 1
ATOM 2298 C CA . SER B 1 148 ? 21.734 -1.439 1.23 1 95.56 148 SER B CA 1
ATOM 2299 C C . SER B 1 148 ? 22.016 0.037 0.982 1 95.56 148 SER B C 1
ATOM 2301 O O . SER B 1 148 ? 22.625 0.708 1.824 1 95.56 148 SER B O 1
ATOM 2303 N N . CYS B 1 149 ? 21.625 0.532 -0.139 1 94.88 149 CYS B N 1
ATOM 2304 C CA . CYS B 1 149 ? 21.844 1.938 -0.464 1 94.88 149 CYS B CA 1
ATOM 2305 C C . CYS B 1 149 ? 21.047 2.842 0.464 1 94.88 149 CYS B C 1
ATOM 2307 O O . CYS B 1 149 ? 21.578 3.826 0.984 1 94.88 149 CYS B O 1
ATOM 2309 N N . ILE B 1 150 ? 19.812 2.496 0.673 1 95.5 150 ILE B N 1
ATOM 2310 C CA . ILE B 1 150 ? 18.938 3.287 1.528 1 95.5 150 ILE B CA 1
ATOM 2311 C C . ILE B 1 150 ? 19.469 3.295 2.957 1 95.5 150 ILE B C 1
ATOM 2313 O O . ILE B 1 150 ? 19.391 4.305 3.656 1 95.5 150 ILE B O 1
ATOM 2317 N N . SER B 1 151 ? 20.047 2.219 3.412 1 93.38 151 SER B N 1
ATOM 2318 C CA . SER B 1 151 ? 20.547 2.076 4.777 1 93.38 151 SER B CA 1
ATOM 2319 C C . SER B 1 151 ? 21.703 3.035 5.043 1 93.38 151 SER B C 1
ATOM 2321 O O . SER B 1 151 ? 22.062 3.275 6.199 1 93.38 151 SER B O 1
ATOM 2323 N N . ARG B 1 152 ? 22.328 3.627 3.998 1 90.62 152 ARG B N 1
ATOM 2324 C CA . ARG B 1 152 ? 23.438 4.574 4.16 1 90.62 152 ARG B CA 1
ATOM 2325 C C . ARG B 1 152 ? 22.922 5.938 4.605 1 90.62 152 ARG B C 1
ATOM 2327 O O . ARG B 1 152 ? 23.703 6.777 5.07 1 90.62 152 ARG B O 1
ATOM 2334 N N . GLY B 1 153 ? 21.609 6.125 4.473 1 85.81 153 GLY B N 1
ATOM 2335 C CA . GLY B 1 153 ? 21.047 7.395 4.898 1 85.81 153 GLY B CA 1
ATOM 2336 C C . GLY B 1 153 ? 21.078 8.453 3.816 1 85.81 153 GLY B C 1
ATOM 2337 O O . GLY B 1 153 ? 21.578 8.211 2.715 1 85.81 153 GLY B O 1
ATOM 2338 N N . CYS B 1 154 ? 20.453 9.555 4.172 1 80.56 154 CYS B N 1
ATOM 2339 C CA . CYS B 1 154 ? 20.344 10.648 3.217 1 80.56 154 CYS B CA 1
ATOM 2340 C C . CYS B 1 154 ? 21.719 11.242 2.893 1 80.56 154 CYS B C 1
ATOM 2342 O O . CYS B 1 154 ? 22.547 11.391 3.777 1 80.56 154 CYS B O 1
ATOM 2344 N N . ARG B 1 155 ? 22.109 11.117 1.654 1 66.56 155 ARG B N 1
ATOM 2345 C CA . ARG B 1 155 ? 23.375 11.742 1.32 1 66.56 155 ARG B CA 1
ATOM 2346 C C . ARG B 1 155 ? 23.25 13.258 1.309 1 66.56 155 ARG B C 1
ATOM 2348 O O . ARG B 1 155 ? 22.266 13.805 0.808 1 66.56 155 ARG B O 1
ATOM 2355 N N . SER B 1 156 ? 23.641 13.93 2.404 1 49.53 156 SER B N 1
ATOM 2356 C CA . SER B 1 156 ? 23.953 15.352 2.301 1 49.53 156 SER B CA 1
ATOM 2357 C C . SER B 1 156 ? 24.75 15.656 1.039 1 49.53 156 SER B C 1
ATOM 2359 O O . SER B 1 156 ? 25.656 14.898 0.677 1 49.53 156 SER B O 1
ATOM 2361 N N . GLY B 1 157 ? 24.125 16.172 0.026 1 35.72 157 GLY B N 1
ATOM 2362 C CA . GLY B 1 157 ? 25.109 16.875 -0.789 1 35.72 157 GLY B CA 1
ATOM 2363 C C . GLY B 1 157 ? 26.203 17.531 0.029 1 35.72 157 GLY B C 1
ATOM 2364 O O . GLY B 1 157 ? 26.016 17.812 1.217 1 35.72 157 GLY B O 1
#

Sequence (314 aa):
MMLILAALLMVTVSALLAYTRGLWSPWHGALSDLGVIQETRLLFNTGLVLGGIGITLYAATCGALLWLAAGTSLALIGVVTEDYTTPHFLLALAFFVSGFAASLSECRTPPYRILAAALVILWILHFTFRLPPGVAIPEYLSALLFISCISRGCRSGMMLILAALLMVTVSALLAYTRGLWSPWHGALSDLGVIQETRLLFNTGLVLGGIGITLYAATCGALLWLAAGTSLALIGVVTEDYTTPHFLLALAFFVSGFAASLSECRTPPYRILAAALVILWILHFTFRLPPGVAIPEYLSALLFISCISRGCRSG

Secondary structure (DSSP, 8-state):
-HHHHHHHHHHHHHHHHHHHTTS--TTT--GGGGGTSTTTHHHHHHHHHHHHHHHHHHHHHHT-HHHHHHHHHHHHHTTS-TTSHHHHHHHHHHHHHHHHHHHHHH--SHHHHHHHHHHHHHHHHHHHH-SSSSSHHHHHHHHH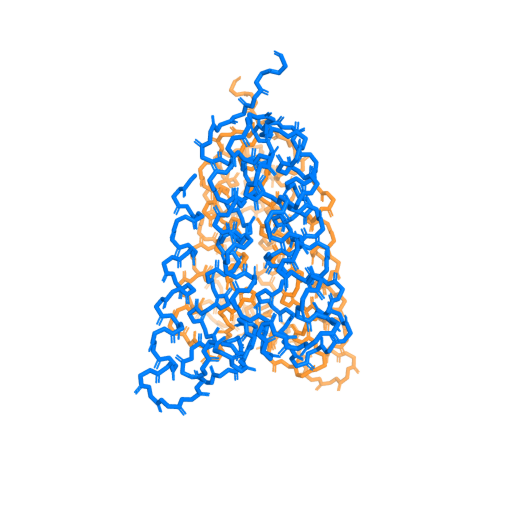HHHHHHTT-----/-HHHHHHHHHHHHHHHHHHHTTS--TTT--GGGGGTSTTTHHHHHHHHHHHHHHHHHHHHHHT-HHHHHHHHHHHHHTTS-TTSHHHHHHHHHHHHHHHHHHHHHH--SHHHHHHHHHHHHHHHHHHHH-SSSSSHHHHHHHHHHHHHHHTT-----

Radius of gyration: 20.61 Å; Cα contacts (8 Å, |Δi|>4): 499; chains: 2; bounding box: 63×52×42 Å

Solvent-accessible surface area (backbone atoms only — not comparable to full-atom values): 15300 Å² total; per-residue (Å²): 106,67,41,35,53,50,14,52,49,29,41,50,50,30,49,50,52,34,38,76,70,70,74,46,46,61,60,66,28,44,62,60,53,39,42,71,35,84,92,20,17,63,53,25,18,46,15,30,31,39,22,9,46,32,36,29,51,51,13,65,74,54,70,34,64,40,36,33,49,15,10,51,24,35,25,46,40,28,54,40,31,63,91,41,52,68,67,23,51,54,31,51,48,44,20,54,52,26,34,50,52,36,36,59,71,67,36,71,49,66,71,52,47,50,50,51,51,52,48,53,49,43,50,48,36,25,75,75,68,40,45,54,68,17,51,18,53,61,51,53,55,50,50,51,51,41,50,56,44,57,71,72,49,71,74,72,125,106,66,42,36,52,50,15,52,50,30,42,50,51,30,49,50,52,33,37,76,70,70,72,45,48,61,60,67,27,45,62,59,54,40,40,72,36,84,93,20,17,64,54,24,18,46,15,30,32,40,22,9,47,31,35,28,50,53,14,65,76,52,70,35,65,40,36,32,49,16,10,51,25,35,25,47,41,27,54,39,29,64,91,42,52,69,67,23,51,53,33,51,48,44,21,52,53,26,34,49,53,36,36,57,72,67,37,72,48,66,71,50,47,51,51,52,51,51,50,51,49,44,49,50,36,26,75,75,68,39,45,54,68,16,53,19,51,62,52,52,54,50,49,51,52,41,50,57,42,58,72,71,50,70,73,72,126

pLDDT: mean 95.68, std 7.13, range [35.72, 98.88]

Foldseek 3Di:
DVLQVQLLVLLVVLQVVCVVVVNDDLLAAASLVSCPPPVRNVSNLVSQLSNLVVQCVLCVVQVPVLSPQLSVLSNVCSVCGCVNPPSNVVSLCSNLVSLLVSLVVQPPDDVLVVLSVVLVVQVVCCVPPVVSVYCHVSVSSSSVSSVVSSVVGRDDD/DVLQVQLLVLLVVLQVVCVVVVNDDLLAAASLVSCPPPVRNVSNLVSQLSNLVVQCVLCVVQVPVLSVQLSVLSNVCSVCGCVNPPSNVVSLCSNLVSLLVSLVVQPPDDVLVVLSVVLVVQVVCCVPPVVSVYCHVSVSSSSVSSVVSSVVGRDDD

InterPro domains:
  IPR009339 Protein of unknown function DUF998 [PF06197] (4-146)

Organism: Pyrolobus fumarii (strain DSM 11204 / 1A) (NCBI:txid694429)